Protein AF-A0A919BFV9-F1 (afdb_monomer)

Solvent-accessible surface area (backbone atoms only — not comparable to full-atom values): 9708 Å² total; per-residue (Å²): 141,79,86,74,83,80,74,79,78,72,78,72,77,80,71,75,92,62,80,80,37,72,52,73,45,80,39,49,84,44,54,64,47,67,25,48,36,30,35,40,35,30,40,63,66,14,27,32,27,46,36,37,22,47,35,27,38,40,37,36,27,43,53,10,37,39,32,42,37,42,24,42,36,26,36,40,38,38,28,44,52,12,37,34,36,29,41,38,27,38,43,19,37,39,42,36,31,37,46,19,40,31,66,28,40,39,36,22,42,52,22,35,39,40,36,33,38,45,19,37,33,50,24,37,41,37,28,39,55,29,36,39,40,40,32,44,55,17,36,34,50,25,38,40,36,38,42,54,70,52,85,88,65,66,82,55,96,69,78,69,26,38,41,38,35,34,65,61,35,47,68,71,39,41,37,41,29,42,49,79,62,49,75,48,62,62,44,91,67,58,70,86,40,58,44,72,75,52,86,131

Secondary structure (DSSP, 8-state):
---------------------BS-EEEEES--EEEEES-EEEEEEEE-S-EEEEES-EEE-TT-B-SEEEEEES-EEE-TT-EESEEEEEES-EEE-TT-EESS-EEESSS-EEE-TT-EE-S-EEESSS-EEE-TT-EE-S-EEEPPPPTTTTTS-PPPPEEEE-TT-EE-S-EEESS--EEEESS---GGGEEE-S--

Nearest PDB structures (foldseek):
  5zl4-assembly1_A  TM=2.957E-01  e=1.287E+00  Pseudarthrobacter chlorophenolicus A6
  3ak5-assembly4_D  TM=3.283E-01  e=7.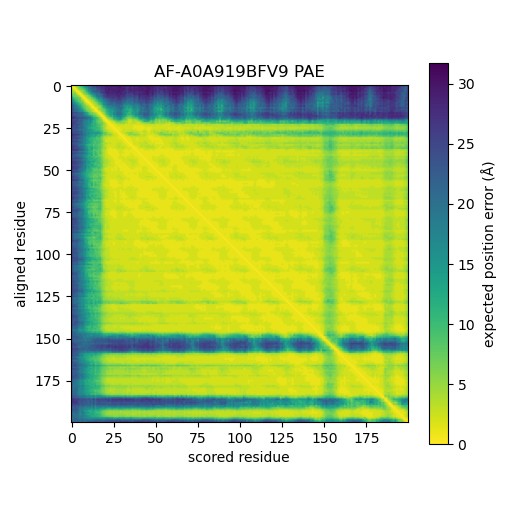164E+00  Escherichia coli
  7vul-assembly1_B  TM=2.468E-01  e=9.789E+00  Klebsiella phage P560

pLDDT: mean 87.77, std 17.76, range [35.28, 98.94]

Organism: NCBI:txid1673741

Foldseek 3Di:
DDPDDPDDPPVPPPPPPDPADAEEEEAAAAEEDEHAYYEYEDDACGHYEAYEYAHYEYEDEHNYEYEEYEYEAEEYEYYACYEYQEYEYEHYEYHAEEQYEHNEEYEYEHEEYHHYELYEYQYEYEYAAEEYAHYANYEYNYEYEHAHDDPVPPPDPGDAYEYAHDQHYHYNAAYEYADGYHYHHNHPPPCVRYHYPDDD

Radius of gyration: 17.27 Å; Cα contacts (8 Å, |Δi|>4): 610; chains: 1; bounding box: 46×27×56 Å

Mean predicted aligned error: 7.16 Å

Sequence (200 aa):
MKTLNNLLLITLISIPLAACTVGNQVISKGADASAFAGNINVSANGRAGNLSTTNGNIVIEQLAQAKSVDVTNGNITVKEMAKASSLQTINGNIHIENKVTVAGDVSTTNGNIEIAEHAIIHGVLKTTTGDISIASGTIIKGDIIFEAPGFLTSQLERETPKLIVDNTSVLEGKIHLFQSVDLQLAQPLSAEKIIRHYQK

Structure (mmCIF, N/CA/C/O backbone):
data_AF-A0A919BFV9-F1
#
_entry.id   AF-A0A919BFV9-F1
#
loop_
_atom_site.group_PDB
_atom_site.id
_atom_site.type_symbol
_atom_site.label_atom_id
_atom_site.label_alt_id
_atom_site.label_comp_id
_atom_site.label_asym_id
_atom_site.label_entity_id
_atom_site.label_seq_id
_atom_site.pdbx_PDB_ins_code
_atom_site.Cartn_x
_atom_site.Cartn_y
_atom_site.Cartn_z
_atom_site.occupancy
_atom_site.B_iso_or_equiv
_atom_site.auth_seq_id
_atom_site.auth_comp_id
_atom_site.auth_asym_id
_atom_site.auth_atom_id
_atom_site.pdbx_PDB_model_num
ATOM 1 N N . MET A 1 1 ? -3.276 -15.976 37.044 1.00 40.56 1 MET A N 1
ATOM 2 C CA . MET A 1 1 ? -2.013 -16.333 36.363 1.00 40.56 1 MET A CA 1
ATOM 3 C C . MET A 1 1 ? -2.316 -17.120 35.096 1.00 40.56 1 MET A C 1
ATOM 5 O O . MET A 1 1 ? -2.586 -18.310 35.177 1.00 40.56 1 MET A O 1
ATOM 9 N N . LYS A 1 2 ? -2.316 -16.448 33.943 1.00 36.28 2 LYS A N 1
ATOM 10 C CA . LYS A 1 2 ? -2.158 -17.054 32.614 1.00 36.28 2 LYS A CA 1
ATOM 11 C C . LYS A 1 2 ? -1.369 -16.043 31.787 1.00 36.28 2 LYS A C 1
ATOM 13 O O . LYS A 1 2 ? -1.936 -15.095 31.263 1.00 36.28 2 LYS A O 1
ATOM 18 N N . THR A 1 3 ? -0.051 -16.190 31.778 1.00 35.28 3 THR A N 1
ATOM 19 C CA . THR A 1 3 ? 0.827 -15.512 30.826 1.00 35.28 3 THR A CA 1
ATOM 20 C C . THR A 1 3 ? 0.588 -16.176 29.475 1.00 35.28 3 THR A C 1
ATOM 22 O O . THR A 1 3 ? 1.072 -17.283 29.244 1.00 35.28 3 THR A O 1
ATOM 25 N N . LEU A 1 4 ? -0.237 -15.568 28.618 1.00 39.09 4 LEU A N 1
ATOM 26 C CA . LEU A 1 4 ? -0.258 -15.967 27.216 1.00 39.09 4 LEU A CA 1
ATOM 27 C C . LEU A 1 4 ? 1.032 -15.454 26.579 1.00 39.09 4 LEU A C 1
ATOM 29 O O . LEU A 1 4 ? 1.351 -14.270 26.651 1.00 39.09 4 LEU A O 1
ATOM 33 N N . ASN A 1 5 ? 1.770 -16.394 26.003 1.00 38.03 5 ASN A N 1
ATOM 34 C CA . ASN A 1 5 ? 2.939 -16.163 25.178 1.00 38.03 5 ASN A CA 1
ATOM 35 C C . ASN A 1 5 ? 2.586 -15.189 24.045 1.00 38.03 5 ASN A C 1
ATOM 37 O O . ASN A 1 5 ? 1.970 -15.590 23.059 1.00 38.03 5 ASN A O 1
ATOM 41 N N . ASN A 1 6 ? 3.004 -13.929 24.169 1.00 37.03 6 ASN A N 1
ATOM 42 C CA . ASN A 1 6 ? 3.059 -13.003 23.043 1.00 37.03 6 ASN A CA 1
ATOM 43 C C . ASN A 1 6 ? 4.244 -13.414 22.169 1.00 37.03 6 ASN A C 1
ATOM 45 O O . ASN A 1 6 ? 5.370 -12.945 22.340 1.00 37.03 6 ASN A O 1
ATOM 49 N N . LEU A 1 7 ? 3.983 -14.367 21.276 1.00 35.53 7 LEU A N 1
ATOM 50 C CA . LEU A 1 7 ? 4.908 -14.769 20.234 1.00 35.53 7 LEU A CA 1
ATOM 51 C C . LEU A 1 7 ? 5.114 -13.557 19.318 1.00 35.53 7 LEU A C 1
ATOM 53 O O . LEU A 1 7 ? 4.189 -13.128 18.630 1.00 35.53 7 LEU A O 1
ATOM 57 N N . LEU A 1 8 ? 6.313 -12.977 19.370 1.00 44.50 8 LEU A N 1
ATOM 58 C CA . LEU A 1 8 ? 6.752 -11.932 18.458 1.00 44.50 8 LEU A CA 1
ATOM 59 C C . LEU A 1 8 ? 6.593 -12.430 17.016 1.00 44.50 8 LEU A C 1
ATOM 61 O O . LEU A 1 8 ? 7.415 -13.212 16.542 1.00 44.50 8 LEU A O 1
ATOM 65 N N . LEU A 1 9 ? 5.592 -11.937 16.292 1.00 37.56 9 LEU A N 1
ATOM 66 C CA . LEU A 1 9 ? 5.652 -11.921 14.836 1.00 37.56 9 LEU A CA 1
ATOM 67 C C . LEU A 1 9 ? 6.485 -10.698 14.437 1.00 37.56 9 LEU A C 1
ATOM 69 O O . LEU A 1 9 ? 5.979 -9.702 13.937 1.00 37.56 9 LEU A O 1
ATOM 73 N N . ILE A 1 10 ? 7.798 -10.763 14.683 1.00 42.69 10 ILE A N 1
ATOM 74 C CA . ILE A 1 10 ? 8.713 -10.022 13.817 1.00 42.69 10 ILE A CA 1
ATOM 75 C C . ILE A 1 10 ? 8.541 -10.730 12.481 1.00 42.69 10 ILE A C 1
ATOM 77 O O . ILE A 1 10 ? 9.042 -11.842 12.307 1.00 42.69 10 ILE A O 1
ATOM 81 N N . THR A 1 11 ? 7.777 -10.149 11.560 1.00 45.75 11 THR A N 1
ATOM 82 C CA . THR A 1 11 ? 7.870 -10.537 10.157 1.00 45.75 11 THR A CA 1
ATOM 83 C C . THR A 1 11 ? 9.279 -10.169 9.722 1.00 45.75 11 THR A C 1
ATOM 85 O O . THR A 1 11 ? 9.531 -9.065 9.243 1.00 45.75 11 THR A O 1
ATOM 88 N N . LEU A 1 12 ? 10.228 -11.076 9.984 1.00 41.97 12 LEU A N 1
ATOM 89 C CA . LEU A 1 12 ? 11.520 -11.074 9.334 1.00 41.97 12 LEU A CA 1
ATOM 90 C C . LEU A 1 12 ? 11.188 -11.148 7.854 1.00 41.97 12 LEU A C 1
ATOM 92 O O . LEU A 1 12 ? 10.822 -12.209 7.349 1.00 41.97 12 LEU A O 1
ATOM 96 N N . ILE A 1 13 ? 11.279 -10.012 7.170 1.00 53.22 13 ILE A N 1
ATOM 97 C CA . ILE A 1 13 ? 11.364 -10.029 5.723 1.00 53.22 13 ILE A CA 1
ATOM 98 C C . ILE A 1 13 ? 12.680 -10.748 5.450 1.00 53.22 13 ILE A C 1
ATOM 100 O O . ILE A 1 13 ? 13.764 -10.192 5.626 1.00 53.22 13 ILE A O 1
ATOM 104 N N . SER A 1 14 ? 12.591 -12.033 5.117 1.00 48.84 14 SER A N 1
ATOM 105 C CA . SER A 1 14 ? 13.718 -12.799 4.616 1.00 48.84 14 SER A CA 1
ATOM 106 C C . SER A 1 14 ? 14.011 -12.268 3.221 1.00 48.84 14 SER A C 1
ATOM 108 O O . SER A 1 14 ? 13.539 -12.823 2.231 1.00 48.84 14 SER A O 1
ATOM 110 N N . ILE A 1 15 ? 14.716 -11.141 3.138 1.00 56.31 15 ILE A N 1
ATOM 111 C CA . ILE A 1 15 ? 15.161 -10.610 1.856 1.00 56.31 15 ILE A CA 1
ATOM 112 C C . ILE A 1 15 ? 16.242 -11.581 1.373 1.00 56.31 15 ILE A C 1
ATOM 114 O O . ILE A 1 15 ? 17.277 -11.704 2.040 1.00 56.31 15 ILE A O 1
ATOM 118 N N . PRO A 1 16 ? 16.019 -12.322 0.274 1.00 53.06 16 PRO A N 1
ATOM 119 C CA . PRO A 1 16 ? 17.069 -13.149 -0.286 1.00 53.06 16 PRO A CA 1
ATOM 120 C C . PRO A 1 16 ? 18.248 -12.237 -0.628 1.00 53.06 16 PRO A C 1
ATOM 122 O O . PRO A 1 16 ? 18.066 -11.174 -1.221 1.00 53.06 16 PRO A O 1
ATOM 125 N N . LEU A 1 17 ? 19.453 -12.647 -0.231 1.00 51.09 17 LEU A N 1
ATOM 126 C CA . LEU A 1 17 ? 20.715 -11.993 -0.576 1.00 51.09 17 LEU A CA 1
ATOM 127 C C . LEU A 1 17 ? 20.957 -12.138 -2.096 1.00 51.09 17 LEU A C 1
ATOM 129 O O . LEU A 1 17 ? 21.788 -12.921 -2.548 1.00 51.09 17 LEU A O 1
ATOM 133 N N . ALA A 1 18 ? 20.164 -11.444 -2.910 1.00 54.97 18 ALA A N 1
ATOM 134 C CA . ALA A 1 18 ? 20.418 -11.276 -4.330 1.00 54.97 18 ALA A CA 1
ATOM 135 C C . ALA A 1 18 ? 21.572 -10.280 -4.502 1.00 54.97 18 ALA A C 1
ATOM 137 O O . ALA A 1 18 ? 21.796 -9.425 -3.644 1.00 54.97 18 ALA A O 1
ATOM 138 N N . ALA A 1 19 ? 22.326 -10.420 -5.595 1.00 55.38 19 ALA A N 1
ATOM 139 C CA . ALA A 1 19 ? 23.459 -9.563 -5.927 1.00 55.38 19 ALA A CA 1
ATOM 140 C C . ALA A 1 19 ? 23.144 -8.086 -5.626 1.00 55.38 19 ALA A C 1
ATOM 142 O O . ALA A 1 19 ? 22.145 -7.559 -6.115 1.00 55.38 19 ALA A O 1
ATOM 143 N N . CYS A 1 20 ? 23.978 -7.439 -4.803 1.00 62.94 20 CYS A N 1
ATOM 144 C CA . CYS A 1 20 ? 23.810 -6.040 -4.415 1.00 62.94 20 CYS A CA 1
ATOM 145 C C . CYS A 1 20 ? 23.952 -5.137 -5.644 1.00 62.94 20 CYS A C 1
ATOM 147 O O . CYS A 1 20 ? 25.038 -4.657 -5.961 1.00 62.94 20 CYS A O 1
ATOM 149 N N . THR A 1 21 ? 22.855 -4.908 -6.350 1.00 77.00 21 THR A N 1
ATOM 150 C CA . THR A 1 21 ? 22.774 -3.881 -7.380 1.00 77.00 21 THR A CA 1
ATOM 151 C C . THR A 1 21 ? 22.607 -2.533 -6.683 1.00 77.00 21 THR A C 1
ATOM 153 O O . THR A 1 21 ? 21.792 -2.357 -5.769 1.00 77.00 21 THR A O 1
ATOM 156 N N . VAL A 1 22 ? 23.435 -1.578 -7.095 1.00 83.00 22 VAL A N 1
ATOM 157 C CA . VAL A 1 22 ? 23.336 -0.176 -6.694 1.00 83.00 22 VAL A CA 1
ATOM 158 C C . VAL A 1 22 ? 23.057 0.631 -7.950 1.00 83.00 22 VAL A C 1
ATOM 160 O O . VAL A 1 22 ? 23.760 0.479 -8.948 1.00 83.00 22 VAL A O 1
ATOM 163 N N . GLY A 1 23 ? 22.033 1.477 -7.904 1.00 87.00 23 GLY A N 1
ATOM 164 C CA . GLY A 1 23 ? 21.639 2.328 -9.022 1.00 87.00 23 GLY A CA 1
ATOM 165 C C . GLY A 1 23 ? 20.153 2.248 -9.350 1.00 87.00 23 GLY A C 1
ATOM 166 O O . GLY A 1 23 ? 19.438 1.339 -8.928 1.00 87.00 23 GLY A O 1
ATOM 167 N N . ASN A 1 24 ? 19.692 3.242 -10.108 1.00 92.81 24 ASN A N 1
ATOM 168 C CA . ASN A 1 24 ? 18.298 3.329 -10.518 1.00 92.81 24 ASN A CA 1
ATOM 169 C C . ASN A 1 24 ? 18.007 2.346 -11.654 1.00 92.81 24 ASN A C 1
ATOM 171 O O . ASN A 1 24 ? 18.804 2.205 -12.581 1.00 92.81 24 ASN A O 1
ATOM 175 N N . GLN A 1 25 ? 16.843 1.708 -11.602 1.00 94.62 25 GLN A N 1
ATOM 176 C CA . GLN A 1 25 ? 16.397 0.739 -12.597 1.00 94.62 25 GLN A CA 1
ATOM 177 C C . GLN A 1 25 ? 15.065 1.179 -13.198 1.00 94.62 25 GLN A C 1
ATOM 179 O O . GLN A 1 25 ? 14.198 1.700 -12.497 1.00 94.62 25 GLN A O 1
ATOM 184 N N . VAL A 1 26 ? 14.900 0.943 -14.501 1.00 96.75 26 VAL A N 1
ATOM 185 C CA . VAL A 1 26 ? 13.643 1.174 -15.219 1.00 96.75 26 VAL A CA 1
ATOM 186 C C . VAL A 1 26 ? 13.199 -0.137 -15.855 1.00 96.75 26 VAL A C 1
ATOM 188 O O . VAL A 1 26 ? 13.925 -0.716 -16.664 1.00 96.75 26 VAL A O 1
ATOM 191 N N . ILE A 1 27 ? 12.013 -0.613 -15.482 1.00 95.38 27 ILE A N 1
ATOM 192 C CA . ILE A 1 27 ? 11.468 -1.914 -15.873 1.00 95.38 27 ILE A CA 1
ATOM 193 C C . ILE A 1 27 ? 10.222 -1.712 -16.732 1.00 95.38 27 ILE A C 1
ATOM 195 O O . ILE A 1 27 ? 9.363 -0.893 -16.426 1.00 95.38 27 ILE A O 1
ATOM 199 N N . SER A 1 28 ? 10.097 -2.479 -17.812 1.00 94.50 28 SER A N 1
ATOM 200 C CA . SER A 1 28 ? 8.907 -2.426 -18.676 1.00 94.50 28 SER A CA 1
ATOM 201 C C . SER A 1 28 ? 8.444 -3.781 -19.217 1.00 94.50 28 SER A C 1
ATOM 203 O O . SER A 1 28 ? 7.312 -3.890 -19.685 1.00 94.50 28 SER A O 1
ATOM 205 N N . LYS A 1 29 ? 9.276 -4.832 -19.141 1.00 94.69 29 LYS A N 1
ATOM 206 C CA . LYS A 1 29 ? 9.062 -6.122 -19.832 1.00 94.69 29 LYS A CA 1
ATOM 207 C C . LYS A 1 29 ? 8.788 -7.320 -18.912 1.00 94.69 29 LYS A C 1
ATOM 209 O O . LYS A 1 29 ? 9.021 -8.459 -19.296 1.00 94.69 29 LYS A O 1
ATOM 214 N N . GLY A 1 30 ? 8.286 -7.081 -17.707 1.00 90.94 30 GLY A N 1
ATOM 215 C CA . GLY A 1 30 ? 7.846 -8.128 -16.779 1.00 90.94 30 GLY A CA 1
ATOM 216 C C . GLY A 1 30 ? 8.965 -8.797 -15.983 1.00 90.94 30 GLY A C 1
ATOM 217 O O . GLY A 1 30 ? 8.709 -9.824 -15.365 1.00 90.94 30 GLY A O 1
ATOM 218 N N . ALA A 1 31 ? 10.180 -8.244 -16.010 1.00 93.50 31 ALA A N 1
ATOM 219 C CA . ALA A 1 31 ? 11.310 -8.756 -15.241 1.00 93.50 31 ALA A CA 1
ATOM 220 C C . ALA A 1 31 ? 11.153 -8.461 -13.741 1.00 93.50 31 ALA A C 1
ATOM 222 O O . ALA A 1 31 ? 10.510 -7.476 -13.364 1.00 93.50 31 ALA A O 1
ATOM 223 N N . ASP A 1 32 ? 11.765 -9.303 -12.913 1.00 95.88 32 ASP A N 1
ATOM 224 C CA . ASP A 1 32 ? 12.002 -9.009 -11.501 1.00 95.88 32 ASP A CA 1
ATOM 225 C C . ASP A 1 32 ? 13.140 -7.984 -11.377 1.00 95.88 32 ASP A C 1
ATOM 227 O O . ASP A 1 32 ? 14.033 -7.934 -12.230 1.00 95.88 32 ASP A O 1
ATOM 231 N N . ALA A 1 33 ? 13.129 -7.180 -10.316 1.00 93.88 33 ALA A N 1
ATOM 232 C CA . ALA A 1 33 ? 14.228 -6.268 -10.018 1.00 93.88 33 ALA A CA 1
ATOM 233 C C . ALA A 1 33 ? 14.427 -6.122 -8.512 1.00 93.88 33 ALA A C 1
ATOM 235 O O . ALA A 1 33 ? 13.491 -5.851 -7.767 1.00 93.88 33 ALA A O 1
ATOM 236 N N . SER A 1 34 ? 15.673 -6.249 -8.073 1.00 93.44 34 SER A N 1
ATOM 237 C CA . SER A 1 34 ? 16.081 -5.981 -6.698 1.00 93.44 34 SER A CA 1
ATOM 238 C C . SER A 1 34 ? 17.158 -4.902 -6.680 1.00 93.44 34 SER A C 1
ATOM 240 O O . SER A 1 34 ? 17.904 -4.793 -7.655 1.00 93.44 34 SER A O 1
ATOM 242 N N . ALA A 1 35 ? 17.260 -4.129 -5.598 1.00 90.31 35 ALA A N 1
ATOM 243 C CA . ALA A 1 35 ? 18.359 -3.198 -5.338 1.00 90.31 35 ALA A CA 1
ATOM 244 C C . ALA A 1 35 ? 18.731 -3.152 -3.852 1.00 90.31 35 ALA A C 1
ATOM 246 O O . ALA A 1 35 ? 17.878 -3.251 -2.975 1.00 90.31 35 ALA A O 1
ATOM 247 N N . PHE A 1 36 ? 20.014 -2.957 -3.549 1.00 90.94 36 PHE A N 1
ATOM 248 C CA . PHE A 1 36 ? 20.417 -2.596 -2.188 1.00 90.94 36 PHE A CA 1
ATOM 249 C C . PHE A 1 36 ? 20.211 -1.098 -1.938 1.00 90.94 36 PHE A C 1
ATOM 251 O O . PHE A 1 36 ? 19.716 -0.693 -0.885 1.00 90.94 36 PHE A O 1
ATOM 258 N N . ALA A 1 37 ? 20.596 -0.279 -2.918 1.00 91.56 37 ALA A N 1
ATOM 259 C CA . ALA A 1 37 ? 20.408 1.162 -2.898 1.00 91.56 37 ALA A CA 1
ATOM 260 C C . ALA A 1 37 ? 20.080 1.672 -4.306 1.00 91.56 37 ALA A C 1
ATOM 262 O O . ALA A 1 37 ? 20.836 1.432 -5.247 1.00 91.56 37 ALA A O 1
ATOM 263 N N . GLY A 1 38 ? 18.965 2.381 -4.452 1.00 94.00 38 GLY A N 1
ATOM 264 C CA . GLY A 1 38 ? 18.502 2.906 -5.735 1.00 94.00 38 GLY A CA 1
ATOM 265 C C . GLY A 1 38 ? 16.998 2.765 -5.925 1.00 94.00 38 GLY A C 1
ATOM 266 O O . GLY A 1 38 ? 16.345 1.934 -5.288 1.00 94.00 38 GLY A O 1
ATOM 267 N N . ASN A 1 39 ? 16.456 3.602 -6.808 1.00 97.50 39 ASN A N 1
ATOM 268 C CA . ASN A 1 39 ? 15.034 3.608 -7.125 1.00 97.50 39 ASN A CA 1
ATOM 269 C C . ASN A 1 39 ? 14.714 2.598 -8.231 1.00 97.50 39 ASN A C 1
ATOM 271 O O . ASN A 1 39 ? 15.489 2.439 -9.176 1.00 97.50 39 ASN A O 1
ATOM 275 N N . ILE A 1 40 ? 13.540 1.979 -8.163 1.00 97.75 40 ILE A N 1
ATOM 276 C CA . ILE A 1 40 ? 13.017 1.123 -9.232 1.00 97.75 40 ILE A CA 1
ATOM 277 C C . ILE A 1 40 ? 11.752 1.780 -9.783 1.00 97.75 40 ILE A C 1
ATOM 279 O O . ILE A 1 40 ? 10.816 2.051 -9.038 1.00 97.75 40 ILE A O 1
ATOM 283 N N . ASN A 1 41 ? 11.714 2.047 -11.085 1.00 98.50 41 ASN A N 1
ATOM 284 C CA . ASN A 1 41 ? 10.538 2.589 -11.763 1.00 98.50 41 ASN A CA 1
ATOM 285 C C . ASN A 1 41 ? 10.008 1.563 -12.777 1.00 98.50 41 ASN A C 1
ATOM 287 O O . ASN A 1 41 ? 10.749 1.120 -13.656 1.00 98.50 41 ASN A O 1
ATOM 291 N N . VAL A 1 42 ? 8.736 1.182 -12.673 1.00 98.56 42 VAL A N 1
ATOM 292 C CA . VAL A 1 42 ? 8.036 0.444 -13.729 1.00 98.56 42 VAL A CA 1
ATOM 293 C C . VAL A 1 42 ? 7.416 1.454 -14.678 1.00 98.56 42 VAL A C 1
ATOM 295 O O . VAL A 1 42 ? 6.491 2.157 -14.289 1.00 98.56 42 VAL A O 1
ATOM 298 N N . SER A 1 43 ? 7.897 1.503 -15.921 1.00 98.38 43 SER A N 1
ATOM 299 C CA . SER A 1 43 ? 7.425 2.457 -16.928 1.00 98.38 43 SER A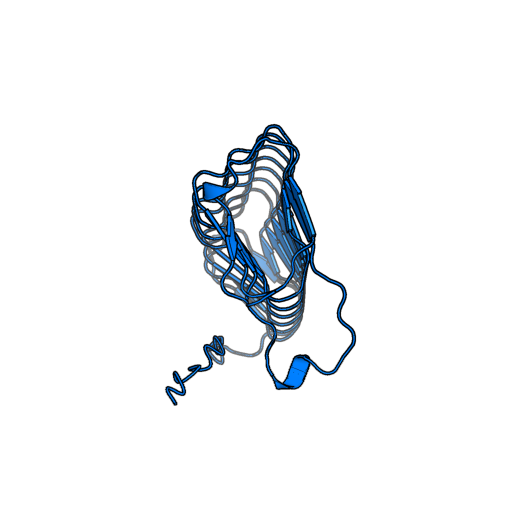 CA 1
ATOM 300 C C . SER A 1 43 ? 5.917 2.363 -17.150 1.00 98.38 43 SER A C 1
ATOM 302 O O . SER A 1 43 ? 5.338 1.284 -17.024 1.00 98.38 43 SER A O 1
ATOM 304 N N . ALA A 1 44 ? 5.294 3.468 -17.571 1.00 98.38 44 ALA A N 1
ATOM 305 C CA . ALA A 1 44 ? 3.865 3.503 -17.872 1.00 98.38 44 ALA A CA 1
ATOM 306 C C . ALA A 1 44 ? 3.488 2.417 -18.892 1.00 98.38 44 ALA A C 1
ATOM 308 O O . ALA A 1 44 ? 4.215 2.193 -19.863 1.00 98.38 44 ALA A O 1
ATOM 309 N N . ASN A 1 45 ? 2.356 1.743 -18.676 1.00 98.12 45 ASN A N 1
ATOM 310 C CA . ASN A 1 45 ? 1.919 0.555 -19.435 1.00 98.12 45 ASN A CA 1
ATOM 311 C C . ASN A 1 45 ? 2.878 -0.652 -19.370 1.00 98.12 45 ASN A C 1
ATOM 313 O O . ASN A 1 45 ? 2.662 -1.669 -20.035 1.00 98.12 45 ASN A O 1
ATOM 317 N N . GLY A 1 46 ? 3.952 -0.551 -18.593 1.00 98.00 46 GLY A N 1
ATOM 318 C CA . GLY A 1 46 ? 4.948 -1.587 -18.424 1.00 98.00 46 GLY A CA 1
ATOM 319 C C . GLY A 1 46 ? 4.450 -2.718 -17.539 1.00 98.00 46 GLY A C 1
ATOM 320 O O . GLY A 1 46 ? 3.433 -2.636 -16.846 1.00 98.00 46 GLY A O 1
ATOM 321 N N . ARG A 1 47 ? 5.206 -3.809 -17.557 1.00 98.19 47 ARG A N 1
ATOM 322 C CA . ARG A 1 47 ? 5.026 -4.921 -16.629 1.00 98.19 47 ARG A CA 1
ATOM 323 C C . ARG A 1 47 ? 6.305 -5.098 -15.824 1.00 98.19 47 ARG A C 1
ATOM 325 O O . ARG A 1 47 ? 7.397 -4.904 -16.357 1.00 98.19 47 ARG A O 1
ATOM 332 N N . ALA A 1 48 ? 6.168 -5.530 -14.586 1.00 98.12 48 ALA A N 1
ATOM 333 C CA . ALA A 1 48 ? 7.242 -5.986 -13.724 1.00 98.12 48 ALA A CA 1
ATOM 334 C C . ALA A 1 48 ? 6.809 -7.263 -13.001 1.00 98.12 48 ALA A C 1
ATOM 336 O O . ALA A 1 48 ? 5.616 -7.523 -12.818 1.00 98.12 48 ALA A O 1
ATOM 337 N N . GLY A 1 49 ? 7.787 -8.081 -12.636 1.00 98.06 49 GLY A N 1
ATOM 338 C CA . GLY A 1 49 ? 7.585 -9.196 -11.731 1.00 98.06 49 GLY A CA 1
ATOM 339 C C . GLY A 1 49 ? 7.619 -8.714 -10.283 1.00 98.06 49 GLY A C 1
ATOM 340 O O . GLY A 1 49 ? 6.909 -7.771 -9.930 1.00 98.06 49 GLY A O 1
ATOM 341 N N . ASN A 1 50 ? 8.417 -9.375 -9.454 1.00 97.75 50 ASN A N 1
ATOM 342 C CA . ASN A 1 50 ? 8.641 -8.999 -8.062 1.00 97.75 50 ASN A CA 1
ATOM 343 C C . ASN A 1 50 ? 9.710 -7.903 -7.984 1.00 97.75 50 ASN A C 1
ATOM 345 O O . ASN A 1 50 ? 10.754 -7.992 -8.638 1.00 97.75 50 ASN A O 1
ATOM 349 N N . LEU A 1 51 ? 9.444 -6.875 -7.186 1.00 97.56 51 LEU A N 1
ATOM 350 C CA . LEU A 1 51 ? 10.309 -5.715 -7.026 1.00 97.56 51 LEU A CA 1
ATOM 351 C C . LEU A 1 51 ? 10.729 -5.574 -5.571 1.00 97.56 51 LEU A C 1
ATOM 353 O O . LEU A 1 51 ? 9.874 -5.607 -4.689 1.00 97.56 51 LEU A O 1
ATOM 357 N N . SER A 1 52 ? 12.016 -5.355 -5.313 1.00 96.75 52 SER A N 1
ATOM 358 C CA . SER A 1 52 ? 12.478 -5.108 -3.949 1.00 96.75 52 SER A CA 1
ATOM 359 C C . SER A 1 52 ? 13.606 -4.086 -3.849 1.00 96.75 52 SER A C 1
ATOM 361 O O . SER A 1 52 ? 14.531 -4.087 -4.658 1.00 96.75 52 SER A O 1
ATOM 363 N N . THR A 1 53 ? 13.601 -3.237 -2.821 1.00 94.81 53 THR A N 1
ATOM 364 C CA . THR A 1 53 ? 14.774 -2.404 -2.502 1.00 94.81 53 THR A CA 1
ATOM 365 C C . THR A 1 53 ? 14.974 -2.220 -1.006 1.00 94.81 53 THR A C 1
ATOM 367 O O . THR A 1 53 ? 14.023 -2.015 -0.254 1.00 94.81 53 THR A O 1
ATOM 370 N N . THR A 1 54 ? 16.225 -2.279 -0.549 1.00 95.50 54 THR A N 1
ATOM 371 C CA . THR A 1 54 ? 16.529 -1.992 0.860 1.00 95.50 54 THR A CA 1
ATOM 372 C C . THR A 1 54 ? 16.521 -0.491 1.126 1.00 95.50 54 THR A C 1
ATOM 374 O O . THR A 1 54 ? 16.019 -0.064 2.160 1.00 95.50 54 THR A O 1
ATOM 377 N N . ASN A 1 55 ? 17.069 0.313 0.213 1.00 95.12 55 ASN A N 1
ATOM 378 C CA . ASN A 1 55 ? 17.167 1.764 0.360 1.00 95.12 55 ASN A CA 1
ATOM 379 C C . ASN A 1 55 ? 16.817 2.451 -0.962 1.00 95.12 55 ASN A C 1
ATOM 381 O O . ASN A 1 55 ? 17.656 2.598 -1.853 1.00 95.12 55 ASN A O 1
ATOM 385 N N . GLY A 1 56 ? 15.574 2.886 -1.099 1.00 97.00 56 GLY A N 1
ATOM 386 C CA . GLY A 1 56 ? 15.107 3.536 -2.313 1.00 97.00 56 GLY A CA 1
ATOM 387 C C . GLY A 1 56 ? 13.601 3.477 -2.448 1.00 97.00 56 GLY A C 1
ATOM 388 O O . GLY A 1 56 ? 12.915 2.802 -1.687 1.00 97.00 56 GLY A O 1
ATOM 389 N N . ASN A 1 57 ? 13.093 4.197 -3.438 1.00 98.50 57 ASN A N 1
ATOM 390 C CA . ASN A 1 57 ? 11.668 4.231 -3.724 1.00 98.50 57 ASN A CA 1
ATOM 391 C C . ASN A 1 57 ? 11.333 3.296 -4.883 1.00 98.50 57 ASN A C 1
ATOM 393 O O . ASN A 1 57 ? 12.133 3.129 -5.811 1.00 98.50 57 ASN A O 1
ATOM 397 N N . ILE A 1 58 ? 10.126 2.738 -4.860 1.00 98.62 58 ILE A N 1
ATOM 398 C CA . ILE A 1 58 ? 9.577 1.993 -5.992 1.00 98.62 58 ILE A CA 1
ATOM 399 C C . ILE A 1 58 ? 8.349 2.728 -6.519 1.00 98.62 58 ILE A C 1
ATOM 401 O O . ILE A 1 58 ? 7.412 2.999 -5.771 1.00 98.62 58 ILE A O 1
ATOM 405 N N . VAL A 1 59 ? 8.360 3.050 -7.813 1.00 98.81 59 VAL A N 1
ATOM 406 C CA . VAL A 1 59 ? 7.242 3.704 -8.502 1.00 98.81 59 VAL A CA 1
ATOM 407 C C . VAL A 1 59 ? 6.697 2.765 -9.568 1.00 98.81 59 VAL A C 1
ATOM 409 O O . VAL A 1 59 ? 7.436 2.311 -10.438 1.00 98.81 59 VAL A O 1
ATOM 412 N N . ILE A 1 60 ? 5.400 2.481 -9.508 1.00 98.81 60 ILE A N 1
ATOM 413 C CA . ILE A 1 60 ? 4.658 1.819 -10.579 1.00 98.81 60 ILE A CA 1
ATOM 414 C C . ILE A 1 60 ? 3.897 2.910 -11.323 1.00 98.81 60 ILE A C 1
ATOM 416 O O . ILE A 1 60 ? 2.952 3.472 -10.774 1.00 98.81 60 ILE A O 1
ATOM 420 N N . GLU A 1 61 ? 4.321 3.231 -12.543 1.00 98.81 61 GLU A N 1
ATOM 421 C CA . GLU A 1 61 ? 3.718 4.304 -13.335 1.00 98.81 61 GLU A CA 1
ATOM 422 C C . GLU A 1 61 ? 2.317 3.950 -13.849 1.00 98.81 61 GLU A C 1
ATOM 424 O O . GLU A 1 61 ? 1.841 2.817 -13.749 1.00 98.81 61 GLU A O 1
ATOM 429 N N . GLN A 1 62 ? 1.648 4.952 -14.419 1.00 98.69 62 GLN A N 1
ATOM 430 C C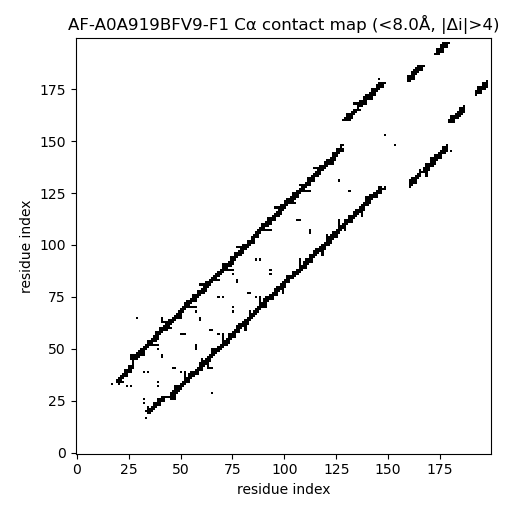A . GLN A 1 62 ? 0.266 4.858 -14.875 1.00 98.69 62 GLN A CA 1
ATOM 431 C C . GLN A 1 62 ? 0.041 3.630 -15.774 1.00 98.69 62 GLN A C 1
ATOM 433 O O . GLN A 1 62 ? 0.844 3.342 -16.669 1.00 98.69 62 GLN A O 1
ATOM 438 N N . LEU A 1 63 ? -1.066 2.912 -15.550 1.00 98.44 63 LEU A N 1
ATOM 439 C CA . LEU A 1 63 ? -1.451 1.697 -16.294 1.00 98.44 63 LEU A CA 1
ATOM 440 C C . LEU A 1 63 ? -0.443 0.529 -16.217 1.00 98.44 63 LEU A C 1
ATOM 442 O O . LEU A 1 63 ? -0.645 -0.498 -16.875 1.00 98.44 63 LEU A O 1
ATOM 446 N N . ALA A 1 64 ? 0.638 0.649 -15.444 1.00 98.69 64 ALA A N 1
ATOM 447 C CA . ALA A 1 64 ? 1.621 -0.413 -15.305 1.00 98.69 64 ALA A CA 1
ATOM 448 C C . ALA A 1 64 ? 1.134 -1.524 -14.362 1.00 98.69 64 ALA A C 1
ATOM 450 O O . ALA A 1 64 ? 0.149 -1.388 -13.632 1.00 98.69 64 ALA A O 1
ATOM 451 N N . GLN A 1 65 ? 1.811 -2.669 -14.415 1.00 98.69 65 GLN A N 1
ATOM 452 C CA . GLN A 1 65 ? 1.473 -3.848 -13.618 1.00 98.69 65 GLN A CA 1
ATOM 453 C C . GLN A 1 65 ? 2.726 -4.409 -12.952 1.00 98.69 65 GLN A C 1
ATOM 455 O O . GLN A 1 65 ? 3.697 -4.701 -13.647 1.00 98.69 65 GLN A O 1
ATOM 460 N N . ALA A 1 66 ? 2.691 -4.623 -11.641 1.00 98.50 66 ALA A N 1
ATOM 461 C CA . ALA A 1 66 ? 3.738 -5.325 -10.896 1.00 98.50 66 ALA A CA 1
ATOM 462 C C . ALA A 1 66 ? 3.149 -6.502 -10.107 1.00 98.50 66 ALA A C 1
ATOM 464 O O . ALA A 1 66 ? 1.940 -6.550 -9.868 1.00 98.50 66 ALA A O 1
ATOM 465 N N . LYS A 1 67 ? 3.990 -7.458 -9.698 1.00 98.25 67 LYS A N 1
ATOM 466 C CA . LYS A 1 67 ? 3.597 -8.488 -8.728 1.00 98.25 67 LYS A CA 1
ATOM 467 C C . LYS A 1 67 ? 3.763 -7.939 -7.307 1.00 98.25 67 LYS A C 1
ATOM 469 O O . LYS A 1 67 ? 3.002 -7.049 -6.932 1.00 98.25 67 LYS A O 1
ATOM 474 N N . SER A 1 68 ? 4.696 -8.467 -6.515 1.00 97.81 68 SER A N 1
ATOM 475 C CA . SER A 1 68 ? 4.990 -7.940 -5.180 1.00 97.81 68 SER A CA 1
ATOM 476 C C . SER A 1 68 ? 5.945 -6.752 -5.254 1.00 97.81 68 SER A C 1
ATOM 478 O O . SER A 1 68 ? 6.804 -6.689 -6.139 1.00 97.81 68 SER A O 1
ATOM 480 N N . VAL A 1 69 ? 5.783 -5.814 -4.325 1.00 98.56 69 VAL A N 1
ATOM 481 C CA . VAL A 1 69 ? 6.678 -4.672 -4.140 1.00 98.56 69 VAL A CA 1
ATOM 482 C C . VAL A 1 69 ? 7.068 -4.575 -2.676 1.00 98.56 69 VAL A C 1
ATOM 484 O O . VAL A 1 69 ? 6.215 -4.293 -1.838 1.00 98.56 69 VAL A O 1
ATOM 487 N N . ASP A 1 70 ? 8.354 -4.763 -2.396 1.00 98.12 70 ASP A N 1
ATOM 488 C CA . ASP A 1 70 ? 8.897 -4.849 -1.043 1.00 98.12 70 ASP A CA 1
ATOM 489 C C . ASP A 1 70 ? 9.990 -3.791 -0.824 1.00 98.12 70 ASP A C 1
ATOM 491 O O . ASP A 1 70 ? 11.017 -3.776 -1.506 1.00 98.12 70 ASP A O 1
ATOM 495 N N . VAL A 1 71 ? 9.802 -2.890 0.138 1.00 96.81 71 VAL A N 1
ATOM 496 C CA . VAL A 1 71 ? 10.769 -1.824 0.445 1.00 96.81 71 VAL A CA 1
ATOM 497 C C . VAL A 1 71 ? 11.167 -1.856 1.918 1.00 96.81 71 VAL A C 1
ATOM 499 O O . VAL A 1 71 ? 10.323 -1.922 2.797 1.00 96.81 71 VAL A O 1
ATOM 502 N N . THR A 1 72 ? 12.455 -1.784 2.243 1.00 96.31 72 THR A N 1
ATOM 503 C CA . THR A 1 72 ? 12.851 -1.664 3.660 1.00 96.31 72 THR A CA 1
ATOM 504 C C . THR A 1 72 ? 12.840 -0.207 4.104 1.00 96.31 72 THR A C 1
ATOM 506 O O . THR A 1 72 ? 12.130 0.143 5.041 1.00 96.31 72 THR A O 1
ATOM 509 N N . ASN A 1 73 ? 13.604 0.651 3.430 1.00 95.69 73 ASN A N 1
ATOM 510 C CA . ASN A 1 73 ? 13.693 2.079 3.713 1.00 95.69 73 ASN A CA 1
ATOM 511 C C . ASN A 1 73 ? 13.376 2.866 2.442 1.00 95.69 73 ASN A C 1
ATOM 513 O O . ASN A 1 73 ? 14.208 2.968 1.535 1.00 95.69 73 ASN A O 1
ATOM 517 N N . GLY A 1 74 ? 12.173 3.427 2.388 1.00 97.75 74 GLY A N 1
ATOM 518 C CA . GLY A 1 74 ? 11.696 4.184 1.241 1.00 97.75 74 GLY A CA 1
ATOM 519 C C . GLY A 1 74 ? 10.219 3.966 0.952 1.00 97.75 74 GLY A C 1
ATOM 520 O O . GLY A 1 74 ? 9.539 3.141 1.568 1.00 97.75 74 GLY A O 1
ATOM 521 N N . ASN A 1 75 ? 9.730 4.750 0.001 1.00 98.75 75 ASN A N 1
ATOM 522 C CA . ASN A 1 75 ? 8.317 4.841 -0.311 1.00 98.75 75 ASN A CA 1
ATOM 523 C C . ASN A 1 75 ? 7.943 3.958 -1.501 1.00 98.75 75 ASN A C 1
ATOM 525 O O . ASN A 1 75 ? 8.738 3.734 -2.419 1.00 98.75 75 ASN A O 1
ATOM 529 N N . ILE A 1 76 ? 6.686 3.533 -1.508 1.00 98.81 76 ILE A N 1
ATOM 530 C CA . ILE A 1 76 ? 6.052 2.897 -2.656 1.00 98.81 76 ILE A CA 1
ATOM 531 C C . ILE A 1 76 ? 5.004 3.858 -3.208 1.00 98.81 76 ILE A C 1
ATOM 533 O O . ILE A 1 76 ? 4.158 4.354 -2.467 1.00 98.81 76 ILE A O 1
ATOM 537 N N . THR A 1 77 ? 5.039 4.109 -4.513 1.00 98.94 77 THR A N 1
ATOM 538 C CA . THR A 1 77 ? 4.018 4.900 -5.209 1.00 98.94 77 THR A CA 1
ATOM 539 C C . THR A 1 77 ? 3.416 4.084 -6.340 1.00 98.94 77 THR A C 1
ATOM 541 O O . THR A 1 77 ? 4.135 3.615 -7.220 1.00 98.94 77 THR A O 1
ATOM 544 N N . VAL A 1 78 ? 2.094 3.933 -6.339 1.00 98.88 78 VAL A N 1
ATOM 545 C CA . VAL A 1 78 ? 1.343 3.251 -7.397 1.00 98.88 78 VAL A CA 1
ATOM 546 C C . VAL A 1 78 ? 0.450 4.276 -8.081 1.00 98.88 78 VAL A C 1
ATOM 548 O O . VAL A 1 78 ? -0.482 4.788 -7.469 1.00 98.88 78 VAL A O 1
ATOM 551 N N . LYS A 1 79 ? 0.782 4.612 -9.328 1.00 98.88 79 LYS A N 1
ATOM 552 C CA . LYS A 1 79 ? 0.133 5.669 -10.110 1.00 98.88 79 LYS A CA 1
ATOM 553 C C . LYS A 1 79 ? -1.228 5.249 -10.659 1.00 98.88 79 LYS A C 1
ATOM 555 O O . LYS A 1 79 ? -1.557 4.064 -10.695 1.00 98.88 79 LYS A O 1
ATOM 560 N N . GLU A 1 80 ? -2.004 6.231 -11.120 1.00 98.75 80 GLU A N 1
ATOM 561 C CA . GLU A 1 80 ? -3.382 6.038 -11.588 1.00 98.75 80 GLU A CA 1
ATOM 562 C C . GLU A 1 80 ? -3.566 4.804 -12.505 1.00 98.75 80 GLU A C 1
ATOM 564 O O . GLU A 1 80 ? -2.799 4.555 -13.442 1.00 98.75 80 GLU A O 1
ATOM 569 N N . MET A 1 81 ? -4.629 4.031 -12.245 1.00 98.56 81 MET A N 1
ATOM 570 C CA . MET A 1 81 ? -5.022 2.821 -12.992 1.00 98.56 81 MET A CA 1
ATOM 571 C C . MET A 1 81 ? -3.970 1.695 -13.055 1.00 98.56 81 MET A C 1
ATOM 573 O O . MET A 1 81 ? -4.167 0.711 -13.779 1.00 98.56 81 MET A O 1
ATOM 577 N N . ALA A 1 82 ? -2.859 1.801 -12.327 1.00 98.81 82 ALA A N 1
ATOM 578 C CA . ALA A 1 82 ? -1.893 0.719 -12.225 1.00 98.81 82 ALA A CA 1
ATOM 579 C C . ALA A 1 82 ? -2.435 -0.447 -11.381 1.00 98.81 82 ALA A C 1
ATOM 581 O O . ALA A 1 82 ? -3.452 -0.345 -10.683 1.00 98.81 82 ALA A O 1
ATOM 582 N N . LYS A 1 83 ? -1.753 -1.592 -11.462 1.00 98.81 83 LYS A N 1
ATOM 583 C CA . LYS A 1 83 ? -2.094 -2.791 -10.690 1.00 98.81 83 LYS A CA 1
ATOM 584 C C . LYS A 1 83 ? -0.871 -3.370 -9.997 1.00 98.81 83 LYS A C 1
ATOM 586 O O . LYS A 1 83 ? 0.204 -3.444 -10.591 1.00 98.81 83 LYS A O 1
ATOM 591 N N . ALA A 1 84 ? -1.063 -3.847 -8.776 1.00 98.69 84 ALA A N 1
ATOM 592 C CA . ALA A 1 84 ? -0.048 -4.576 -8.024 1.00 98.69 84 ALA A CA 1
ATOM 593 C C . ALA A 1 84 ? -0.655 -5.818 -7.364 1.00 98.69 84 ALA A C 1
ATOM 595 O O . ALA A 1 84 ? -1.851 -5.845 -7.062 1.00 98.69 84 ALA A O 1
ATOM 596 N N . SER A 1 85 ? 0.151 -6.849 -7.120 1.00 98.62 85 SER A N 1
ATOM 597 C CA . SER A 1 85 ? -0.304 -7.988 -6.318 1.00 98.62 85 SER A CA 1
ATOM 598 C C . SER A 1 85 ? -0.266 -7.669 -4.829 1.00 98.62 85 SER A C 1
ATOM 600 O O . SER A 1 85 ? -1.247 -7.925 -4.145 1.00 98.62 85 SER A O 1
ATOM 602 N N . SER A 1 86 ? 0.829 -7.106 -4.326 1.00 98.44 86 SER A N 1
ATOM 603 C CA . SER A 1 86 ? 0.982 -6.745 -2.912 1.00 98.44 86 SER A CA 1
ATOM 604 C C . SER A 1 86 ? 2.007 -5.631 -2.752 1.00 98.44 86 SER A C 1
ATOM 606 O O . SER A 1 86 ? 2.925 -5.516 -3.566 1.00 98.44 86 SER A O 1
ATOM 608 N N . LEU A 1 87 ? 1.849 -4.823 -1.706 1.00 98.69 87 LEU A N 1
ATOM 609 C CA . LEU A 1 87 ? 2.725 -3.694 -1.401 1.00 98.69 87 LEU A CA 1
ATOM 610 C C . LEU A 1 87 ? 3.147 -3.773 0.066 1.00 98.69 87 LEU A C 1
ATOM 612 O O . LEU A 1 87 ? 2.296 -3.831 0.954 1.00 98.69 87 LEU A O 1
ATOM 616 N N . GLN A 1 88 ? 4.445 -3.745 0.330 1.00 98.38 88 GLN A N 1
ATOM 617 C CA . GLN A 1 88 ? 4.966 -3.802 1.686 1.00 98.38 88 GLN A CA 1
ATOM 618 C C . GLN A 1 88 ? 6.157 -2.866 1.855 1.00 98.38 88 GLN A C 1
ATOM 620 O O . GLN A 1 88 ? 7.093 -2.891 1.059 1.00 98.38 88 GLN A O 1
ATOM 625 N N . THR A 1 89 ? 6.159 -2.072 2.925 1.00 95.81 89 THR A N 1
ATOM 626 C CA . THR A 1 89 ? 7.366 -1.363 3.364 1.00 95.81 89 THR A CA 1
ATOM 627 C C . THR A 1 89 ? 7.611 -1.488 4.870 1.00 95.81 89 THR A C 1
ATOM 629 O O . THR A 1 89 ? 6.711 -1.860 5.614 1.00 95.81 89 THR A O 1
ATOM 632 N N . ILE A 1 90 ? 8.832 -1.243 5.350 1.00 95.00 90 ILE A N 1
ATOM 633 C CA . ILE A 1 90 ? 9.106 -1.168 6.798 1.00 95.00 90 ILE A CA 1
ATOM 634 C C . ILE A 1 90 ? 9.136 0.291 7.239 1.00 95.00 90 ILE A C 1
ATOM 636 O O . ILE A 1 90 ? 8.371 0.682 8.113 1.00 95.00 90 ILE A O 1
ATOM 640 N N . ASN A 1 91 ? 10.005 1.098 6.637 1.00 94.56 91 ASN A N 1
ATOM 641 C CA . ASN A 1 91 ? 10.204 2.503 6.973 1.00 94.56 91 ASN A CA 1
ATOM 642 C C . ASN A 1 91 ? 9.902 3.361 5.747 1.00 94.56 91 ASN A C 1
ATOM 644 O O . ASN A 1 91 ? 10.806 3.785 5.018 1.00 94.56 91 ASN A O 1
ATOM 648 N N . GLY A 1 92 ? 8.618 3.595 5.510 1.00 96.88 92 GLY A N 1
ATOM 649 C CA . GLY A 1 92 ? 8.180 4.442 4.419 1.00 96.88 92 GLY A CA 1
ATOM 650 C C . GLY A 1 92 ? 6.679 4.438 4.210 1.00 96.88 92 GLY A C 1
ATOM 651 O O . GLY A 1 92 ? 5.932 3.650 4.796 1.00 96.88 92 GLY A O 1
ATOM 652 N N . ASN A 1 93 ? 6.259 5.354 3.352 1.00 98.62 93 ASN A N 1
ATOM 653 C CA . ASN A 1 93 ? 4.865 5.566 3.020 1.00 98.62 93 ASN A CA 1
ATOM 654 C C . ASN A 1 93 ? 4.481 4.751 1.786 1.00 98.62 93 ASN A C 1
ATOM 656 O O . ASN A 1 93 ? 5.295 4.527 0.882 1.00 98.62 93 ASN A O 1
ATOM 660 N N . ILE A 1 94 ? 3.216 4.353 1.733 1.00 98.88 94 ILE A N 1
ATOM 661 C CA . ILE A 1 94 ? 2.601 3.764 0.549 1.00 98.88 94 ILE A CA 1
ATOM 662 C C . ILE A 1 94 ? 1.552 4.745 0.040 1.00 98.88 94 ILE A C 1
ATOM 664 O O . ILE A 1 94 ? 0.575 5.023 0.729 1.00 98.88 94 ILE A O 1
ATOM 668 N N . HIS A 1 95 ? 1.760 5.249 -1.174 1.00 98.88 95 HIS A N 1
ATOM 669 C CA . HIS A 1 95 ? 0.834 6.146 -1.853 1.00 98.88 95 HIS A CA 1
ATOM 670 C C . HIS A 1 95 ? 0.193 5.428 -3.043 1.00 98.88 95 HIS A C 1
ATOM 672 O O . HIS A 1 95 ? 0.880 5.025 -3.986 1.00 98.88 95 HIS A O 1
ATOM 678 N N . ILE A 1 96 ? -1.122 5.253 -2.986 1.00 98.88 96 ILE A N 1
ATOM 679 C CA . ILE A 1 96 ? -1.940 4.586 -3.997 1.00 98.88 96 ILE A CA 1
ATOM 680 C C . ILE A 1 96 ? -2.830 5.644 -4.644 1.00 98.88 96 ILE A C 1
ATOM 682 O O . ILE A 1 96 ? -3.709 6.195 -3.990 1.00 98.88 96 ILE A O 1
ATOM 686 N N . GLU A 1 97 ? -2.608 5.929 -5.924 1.00 98.88 97 GLU A N 1
ATOM 687 C CA . GLU A 1 97 ? -3.388 6.916 -6.670 1.00 98.88 97 GLU A CA 1
ATOM 688 C C . GLU A 1 97 ? -4.738 6.361 -7.163 1.00 98.88 97 GLU A C 1
ATOM 690 O O . GLU A 1 97 ? -5.143 5.228 -6.884 1.00 98.88 97 GLU A O 1
ATOM 695 N N . ASN A 1 98 ? -5.460 7.199 -7.907 1.00 98.69 98 ASN A N 1
ATOM 696 C CA . ASN A 1 98 ? -6.830 6.949 -8.322 1.00 98.69 98 ASN A CA 1
ATOM 697 C C . ASN A 1 98 ? -6.973 5.650 -9.129 1.00 98.69 98 ASN A C 1
ATOM 699 O O . ASN A 1 98 ? -6.162 5.340 -10.006 1.00 98.69 98 ASN A O 1
ATOM 703 N N . LYS A 1 99 ? -8.068 4.918 -8.898 1.00 98.69 99 LYS A N 1
ATOM 704 C CA . LYS A 1 99 ? -8.461 3.729 -9.684 1.00 98.69 99 LYS A CA 1
ATOM 705 C C . LYS A 1 99 ? -7.417 2.604 -9.712 1.00 98.69 99 LYS A C 1
ATOM 707 O O . LYS A 1 99 ? -7.463 1.742 -10.593 1.00 98.69 99 LYS A O 1
ATOM 712 N N . VAL A 1 100 ? -6.466 2.594 -8.781 1.00 98.88 100 VAL A N 1
ATOM 713 C CA . VAL A 1 100 ? -5.501 1.500 -8.644 1.00 98.88 100 VAL A CA 1
ATOM 714 C C . VAL A 1 100 ? -6.205 0.240 -8.150 1.00 98.88 100 VAL A C 1
ATOM 716 O O . VAL A 1 100 ? -7.139 0.296 -7.353 1.00 98.88 100 VAL A O 1
ATOM 719 N N . THR A 1 101 ? -5.745 -0.925 -8.607 1.00 98.88 101 THR A N 1
ATOM 720 C CA . THR A 1 101 ? -6.175 -2.218 -8.057 1.00 98.88 101 THR A CA 1
ATOM 721 C C . THR A 1 101 ? -5.002 -2.937 -7.403 1.00 98.88 101 THR A C 1
ATOM 723 O O . THR A 1 101 ? -4.016 -3.242 -8.077 1.00 98.88 101 THR A O 1
ATOM 726 N N . VAL A 1 102 ? -5.131 -3.276 -6.119 1.00 98.81 102 VAL A N 1
ATOM 727 C CA . VAL A 1 102 ? -4.190 -4.163 -5.420 1.00 98.81 102 VAL A CA 1
ATOM 728 C C . VAL A 1 102 ? -4.884 -5.486 -5.115 1.00 98.81 102 VAL A C 1
ATOM 730 O O . VAL A 1 102 ? -5.927 -5.517 -4.461 1.00 98.81 102 VAL A O 1
ATOM 733 N N . ALA A 1 103 ? -4.332 -6.586 -5.631 1.00 98.62 103 ALA A N 1
ATOM 734 C CA . ALA A 1 103 ? -4.962 -7.907 -5.548 1.00 98.62 103 ALA A CA 1
ATOM 735 C C . ALA A 1 103 ? -4.834 -8.575 -4.167 1.00 98.62 103 ALA A C 1
ATOM 737 O O . ALA A 1 103 ? -5.604 -9.482 -3.856 1.00 98.62 103 ALA A O 1
ATOM 738 N N . GLY A 1 104 ? -3.873 -8.141 -3.361 1.00 98.12 104 GLY A N 1
ATOM 739 C CA . GLY A 1 104 ? -3.561 -8.672 -2.042 1.00 98.12 104 GLY A CA 1
ATOM 740 C C . GLY A 1 104 ? -3.317 -7.552 -1.040 1.00 98.12 104 GLY A C 1
ATOM 741 O O . GLY A 1 104 ? -3.984 -6.515 -1.084 1.00 98.12 104 GLY A O 1
ATOM 742 N N . ASP A 1 105 ? -2.392 -7.797 -0.119 1.00 98.56 105 ASP A N 1
ATOM 743 C CA . ASP A 1 105 ? -2.201 -6.960 1.062 1.00 98.56 105 ASP A CA 1
ATOM 744 C C . ASP A 1 105 ? -1.391 -5.690 0.769 1.00 98.56 105 ASP A C 1
ATOM 746 O O . ASP A 1 105 ? -0.514 -5.659 -0.104 1.00 98.56 105 ASP A O 1
ATOM 750 N N . VAL A 1 106 ? -1.673 -4.651 1.554 1.00 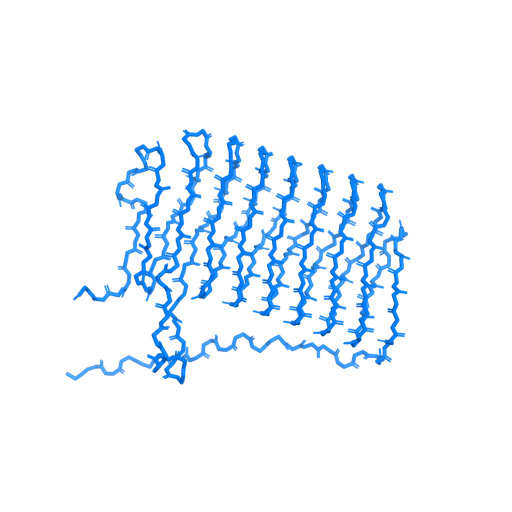98.75 106 VAL A N 1
ATOM 751 C CA . VAL A 1 106 ? -0.912 -3.400 1.609 1.00 98.75 106 VAL A CA 1
ATOM 752 C C . VAL A 1 106 ? -0.491 -3.172 3.053 1.00 98.75 106 VAL A C 1
ATOM 754 O O . VAL A 1 106 ? -1.341 -3.075 3.942 1.00 98.75 106 VAL A O 1
ATOM 757 N N . SER A 1 107 ? 0.814 -3.093 3.311 1.00 98.06 107 SER A N 1
ATOM 758 C CA . SER A 1 107 ? 1.306 -2.979 4.683 1.00 98.06 107 SER A CA 1
ATOM 759 C C . SER A 1 107 ? 2.543 -2.106 4.849 1.00 98.06 107 SER A C 1
ATOM 761 O O . SER A 1 107 ? 3.428 -2.077 4.000 1.00 98.06 107 SER A O 1
ATOM 763 N N . THR A 1 108 ? 2.619 -1.401 5.974 1.00 96.06 108 THR A N 1
ATOM 764 C CA . THR A 1 108 ? 3.830 -0.685 6.398 1.00 96.06 108 THR A CA 1
ATOM 765 C C . THR A 1 108 ? 4.046 -0.815 7.901 1.00 96.06 108 THR A C 1
ATOM 767 O O . THR A 1 108 ? 3.083 -0.949 8.645 1.00 96.06 108 THR A O 1
ATOM 770 N N . THR A 1 109 ? 5.284 -0.804 8.393 1.00 93.81 109 THR A N 1
ATOM 771 C CA . THR A 1 109 ? 5.523 -0.808 9.849 1.00 93.81 109 THR A CA 1
ATOM 772 C C . THR A 1 109 ? 5.512 0.616 10.401 1.00 93.81 109 THR A C 1
ATOM 774 O O . THR A 1 109 ? 4.720 0.938 11.285 1.00 93.81 109 THR A O 1
ATOM 777 N N . ASN A 1 110 ? 6.365 1.478 9.850 1.00 91.88 110 ASN A N 1
ATOM 778 C CA . ASN A 1 110 ? 6.609 2.846 10.290 1.00 91.88 110 ASN A CA 1
ATOM 779 C C . ASN A 1 110 ? 6.371 3.830 9.139 1.00 91.88 110 ASN A C 1
ATOM 781 O O . ASN A 1 110 ? 7.295 4.500 8.671 1.00 91.88 110 ASN A O 1
ATOM 785 N N . GLY A 1 111 ? 5.132 3.911 8.668 1.00 94.62 111 GLY A N 1
ATOM 786 C CA . GLY A 1 111 ? 4.743 4.915 7.688 1.00 94.62 111 GLY A CA 1
ATOM 787 C C . GLY A 1 111 ? 3.253 4.930 7.407 1.00 94.62 111 GLY A C 1
ATOM 788 O O . GLY A 1 111 ? 2.489 4.119 7.936 1.00 94.62 111 GLY A O 1
ATOM 789 N N . ASN A 1 112 ? 2.853 5.890 6.586 1.00 98.19 112 ASN A N 1
ATOM 790 C CA . ASN A 1 112 ? 1.458 6.152 6.274 1.00 98.19 112 ASN A CA 1
ATOM 791 C C . ASN A 1 112 ? 1.018 5.364 5.038 1.00 98.19 112 ASN A C 1
ATOM 793 O O . ASN A 1 112 ? 1.814 5.106 4.131 1.00 98.19 112 ASN A O 1
ATOM 797 N N . ILE A 1 113 ? -0.265 5.015 4.990 1.00 98.75 113 ILE A N 1
ATOM 798 C CA . ILE A 1 113 ? -0.922 4.473 3.800 1.00 98.75 113 ILE A CA 1
ATOM 799 C C . ILE A 1 113 ? -1.956 5.494 3.336 1.00 98.75 113 ILE A C 1
ATOM 801 O O . ILE A 1 113 ? -2.928 5.778 4.035 1.00 98.75 113 ILE A O 1
ATOM 805 N N . GLU A 1 114 ? -1.753 6.029 2.141 1.00 98.81 114 GLU A N 1
ATOM 806 C CA . GLU A 1 114 ? -2.653 6.984 1.507 1.00 98.81 114 GLU A CA 1
ATOM 807 C C . GLU A 1 114 ? -3.266 6.340 0.270 1.00 98.81 114 GLU A C 1
ATOM 809 O O . GLU A 1 114 ? -2.549 5.917 -0.639 1.00 98.81 114 GLU A O 1
ATOM 814 N N . ILE A 1 115 ? -4.593 6.253 0.244 1.00 98.75 115 ILE A N 1
ATOM 815 C CA . ILE A 1 115 ? -5.348 5.642 -0.845 1.00 98.75 115 ILE A CA 1
ATOM 816 C C . ILE A 1 115 ? -6.287 6.687 -1.426 1.00 98.75 115 ILE A C 1
ATOM 818 O O . ILE A 1 115 ? -7.209 7.147 -0.753 1.00 98.75 115 ILE A O 1
ATOM 822 N N . ALA A 1 116 ? -6.029 7.060 -2.674 1.00 98.62 116 ALA A N 1
ATOM 823 C CA . ALA A 1 116 ? -6.820 8.014 -3.426 1.00 98.62 116 ALA A CA 1
ATOM 824 C C . ALA A 1 116 ? -8.083 7.362 -4.021 1.00 98.62 116 ALA A C 1
ATOM 826 O O . ALA A 1 116 ? -8.420 6.212 -3.740 1.00 98.62 116 ALA A O 1
ATOM 827 N N . GLU A 1 117 ? -8.829 8.131 -4.807 1.00 98.50 117 GLU A N 1
ATOM 828 C CA . GLU A 1 117 ? -10.222 7.841 -5.127 1.00 98.50 117 GLU A CA 1
ATOM 829 C C . GL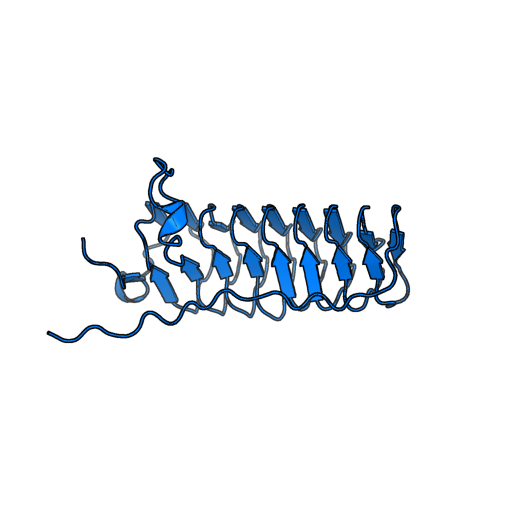U A 1 117 ? -10.404 6.584 -5.985 1.00 98.50 117 GLU A C 1
ATOM 831 O O . GLU A 1 117 ? -9.628 6.287 -6.899 1.00 98.50 117 GLU A O 1
ATOM 836 N N . HIS A 1 118 ? -11.505 5.870 -5.751 1.00 98.56 118 HIS A N 1
ATOM 837 C CA . HIS A 1 118 ? -11.932 4.731 -6.570 1.00 98.56 118 HIS A CA 1
ATOM 838 C C . HIS A 1 118 ? -10.920 3.579 -6.671 1.00 98.56 118 HIS A C 1
ATOM 840 O O . HIS A 1 118 ? -10.999 2.768 -7.599 1.00 98.56 118 HIS A O 1
ATOM 846 N N . ALA A 1 119 ? -9.968 3.485 -5.742 1.00 98.69 119 ALA A N 1
ATOM 847 C CA . ALA A 1 119 ? -9.073 2.340 -5.667 1.00 98.69 119 ALA A CA 1
ATOM 848 C C . ALA A 1 119 ? -9.816 1.087 -5.167 1.00 98.69 119 ALA A C 1
ATOM 850 O O . ALA A 1 119 ? -10.853 1.164 -4.503 1.00 98.69 119 ALA A O 1
ATOM 851 N N . ILE A 1 120 ? -9.280 -0.092 -5.479 1.00 98.75 120 ILE A N 1
ATOM 852 C CA . ILE A 1 120 ? -9.810 -1.371 -4.999 1.00 98.75 120 ILE A CA 1
ATOM 853 C C . ILE A 1 120 ? -8.671 -2.170 -4.379 1.00 98.75 120 ILE A C 1
ATOM 855 O O . ILE A 1 120 ? -7.743 -2.583 -5.079 1.00 98.75 120 ILE A O 1
ATOM 859 N N . ILE A 1 121 ? -8.769 -2.432 -3.079 1.00 98.62 121 ILE A N 1
ATOM 860 C CA . ILE A 1 121 ? -7.828 -3.277 -2.344 1.00 98.62 121 ILE A CA 1
ATOM 861 C C . ILE A 1 121 ? -8.539 -4.565 -1.956 1.00 98.62 121 ILE A C 1
ATOM 863 O O . ILE A 1 121 ? -9.543 -4.556 -1.243 1.00 98.62 121 ILE A O 1
ATOM 867 N N . HIS A 1 122 ? -8.044 -5.683 -2.473 1.00 98.50 122 HIS A N 1
ATOM 868 C CA . HIS A 1 122 ? -8.639 -6.994 -2.237 1.00 98.50 122 HIS A CA 1
ATOM 869 C C . HIS A 1 122 ? -8.184 -7.627 -0.917 1.00 98.50 122 HIS A C 1
ATOM 871 O O . HIS A 1 122 ? -8.949 -8.388 -0.328 1.00 98.50 122 HIS A O 1
ATOM 877 N N . GLY A 1 123 ? -6.957 -7.338 -0.480 1.00 97.69 123 GLY A N 1
ATOM 878 C CA . GLY A 1 123 ? -6.390 -7.873 0.753 1.00 97.69 123 GLY A CA 1
ATOM 879 C C . GLY A 1 123 ? -6.542 -6.945 1.952 1.00 97.69 123 GLY A C 1
ATOM 880 O O . GLY A 1 123 ? -7.377 -6.038 1.979 1.00 97.69 123 GLY A O 1
ATOM 881 N N . VAL A 1 124 ? -5.717 -7.214 2.957 1.00 98.12 124 VAL A N 1
ATOM 882 C CA . VAL A 1 124 ? -5.673 -6.5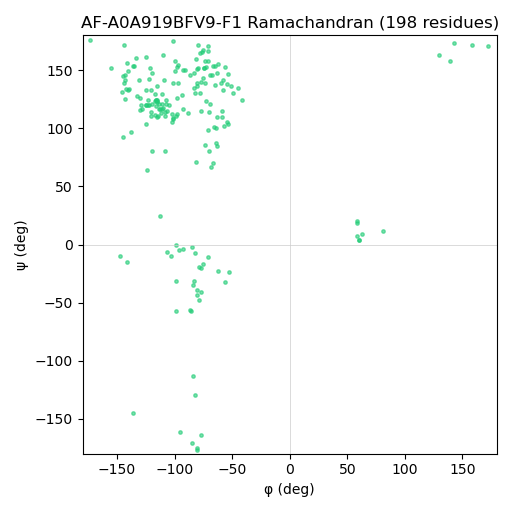04 4.234 1.00 98.12 124 VAL A CA 1
ATOM 883 C C . VAL A 1 124 ? -4.879 -5.205 4.100 1.00 98.12 124 VAL A C 1
ATOM 885 O O . VAL A 1 124 ? -3.812 -5.177 3.483 1.00 98.12 124 VAL A O 1
ATOM 888 N N . LEU A 1 125 ? -5.369 -4.140 4.735 1.00 97.94 125 LEU A N 1
ATOM 889 C CA . LEU A 1 125 ? -4.581 -2.945 5.031 1.00 97.94 125 LEU A CA 1
ATOM 890 C C . LEU A 1 125 ? -3.984 -3.072 6.426 1.00 97.94 125 LEU A C 1
ATOM 892 O O . LEU A 1 125 ? -4.708 -3.330 7.388 1.00 97.94 125 LEU A O 1
ATOM 896 N N . LYS A 1 126 ? -2.677 -2.869 6.562 1.00 97.56 126 LYS A N 1
ATOM 897 C CA . LYS A 1 126 ? -2.008 -3.040 7.851 1.00 97.56 126 LYS A CA 1
ATOM 898 C C . LYS A 1 126 ? -0.964 -1.968 8.122 1.00 97.56 126 LYS A C 1
ATOM 900 O O . LYS A 1 126 ? -0.106 -1.711 7.285 1.00 97.56 126 LYS A O 1
ATOM 905 N N . THR A 1 127 ? -0.982 -1.419 9.332 1.00 95.44 127 THR A N 1
ATOM 906 C CA . THR A 1 127 ? 0.123 -0.599 9.836 1.00 95.44 127 THR A CA 1
ATOM 907 C C . THR A 1 127 ? 0.397 -0.837 11.314 1.00 95.44 127 THR A C 1
ATOM 909 O O . THR A 1 127 ? -0.480 -1.288 12.054 1.00 95.44 127 THR A O 1
ATOM 912 N N . THR A 1 128 ? 1.618 -0.550 11.761 1.00 93.00 128 THR A N 1
ATOM 913 C CA . THR A 1 128 ? 1.956 -0.557 13.190 1.00 93.00 128 THR A CA 1
ATOM 914 C C . THR A 1 128 ? 1.938 0.849 13.774 1.00 93.00 128 THR A C 1
ATOM 916 O O . THR A 1 128 ? 1.672 0.992 14.961 1.00 93.00 128 THR A O 1
ATOM 919 N N . THR A 1 129 ? 2.259 1.901 13.016 1.00 90.12 129 THR A N 1
ATOM 920 C CA . THR A 1 129 ? 2.480 3.217 13.646 1.00 90.12 129 THR A CA 1
ATOM 921 C C . THR A 1 129 ? 2.085 4.426 12.824 1.00 90.12 129 THR A C 1
ATOM 923 O O . THR A 1 129 ? 2.166 5.527 13.358 1.00 90.12 129 THR A O 1
ATOM 926 N N . GLY A 1 130 ? 1.762 4.265 11.544 1.00 93.50 130 GLY A N 1
ATOM 927 C CA . GLY A 1 130 ? 1.379 5.400 10.709 1.00 93.50 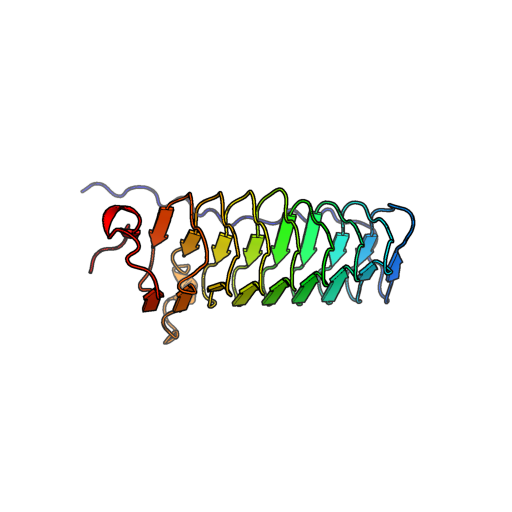130 GLY A CA 1
ATOM 928 C C . GLY A 1 130 ? -0.120 5.503 10.506 1.00 93.50 130 GLY A C 1
ATOM 929 O O . GLY A 1 130 ? -0.890 4.638 10.924 1.00 93.50 130 GLY A O 1
ATOM 930 N N . ASP A 1 131 ? -0.508 6.579 9.842 1.00 97.69 131 ASP A N 1
ATOM 931 C CA . ASP A 1 131 ? -1.896 6.875 9.530 1.00 97.69 131 ASP A CA 1
ATOM 932 C C . ASP A 1 131 ? -2.363 6.071 8.313 1.00 97.69 131 ASP A C 1
ATOM 934 O O . ASP A 1 131 ? -1.583 5.740 7.416 1.00 97.69 131 ASP A O 1
ATOM 938 N N . ILE A 1 132 ? -3.662 5.789 8.257 1.00 98.31 132 ILE A N 1
ATOM 939 C CA . ILE A 1 132 ? -4.322 5.258 7.064 1.00 98.31 132 ILE A CA 1
ATOM 940 C C . ILE A 1 132 ? -5.393 6.256 6.632 1.00 98.31 132 ILE A C 1
ATOM 942 O O . ILE A 1 132 ? -6.323 6.535 7.389 1.00 98.31 132 ILE A O 1
ATOM 946 N N . SER A 1 133 ? -5.274 6.762 5.405 1.00 98.25 133 SER A N 1
ATOM 947 C CA . SER A 1 133 ? -6.245 7.667 4.783 1.00 98.25 133 SER A CA 1
ATOM 948 C C . SER A 1 133 ? -6.863 7.019 3.548 1.00 98.25 133 SER A C 1
ATOM 950 O O . SER A 1 133 ? -6.145 6.627 2.629 1.00 98.25 133 SER A O 1
ATOM 952 N N . ILE A 1 134 ? -8.193 6.916 3.522 1.00 97.88 134 ILE A N 1
ATOM 953 C CA . ILE A 1 134 ? -8.962 6.287 2.442 1.00 97.88 134 ILE A CA 1
ATOM 954 C C . ILE A 1 134 ? -9.926 7.314 1.845 1.00 97.88 134 ILE A C 1
ATOM 956 O O . ILE A 1 134 ? -10.911 7.694 2.482 1.00 97.88 134 ILE A O 1
ATOM 960 N N . ALA A 1 135 ? -9.648 7.729 0.611 1.00 97.44 135 ALA A N 1
ATOM 961 C CA . ALA A 1 135 ? -10.452 8.683 -0.144 1.00 97.44 135 ALA A CA 1
ATOM 962 C C . ALA A 1 135 ? -11.693 8.041 -0.779 1.00 97.44 135 ALA A C 1
ATOM 964 O O . ALA A 1 135 ? -11.857 6.815 -0.780 1.00 97.44 135 ALA A O 1
ATOM 965 N N . SER A 1 136 ? -12.550 8.898 -1.333 1.00 96.38 136 SER A N 1
ATOM 966 C CA . SER A 1 136 ? -13.887 8.593 -1.834 1.00 96.38 136 SER A CA 1
ATOM 967 C C . SER A 1 136 ? -13.967 7.454 -2.846 1.00 96.38 136 SER A C 1
ATOM 969 O O . SER A 1 136 ? -13.076 7.231 -3.664 1.00 96.38 136 SER A O 1
ATOM 971 N N . GLY A 1 137 ? -15.080 6.720 -2.801 1.00 95.88 137 GLY A N 1
ATOM 972 C CA . GLY A 1 137 ? -15.414 5.654 -3.745 1.00 95.88 137 GLY A CA 1
ATOM 973 C C . GLY A 1 137 ? -14.455 4.461 -3.745 1.00 95.88 137 GLY A C 1
ATOM 974 O O . GLY A 1 137 ? -14.562 3.609 -4.627 1.00 95.88 137 GLY A O 1
ATOM 975 N N . THR A 1 138 ? -13.525 4.400 -2.791 1.00 97.56 138 THR A N 1
ATOM 976 C CA . THR A 1 138 ? -12.569 3.301 -2.624 1.00 97.56 138 THR A CA 1
ATOM 977 C C . THR A 1 138 ? -13.257 2.083 -2.022 1.00 97.56 138 THR A C 1
ATOM 979 O O . THR A 1 138 ? -14.108 2.221 -1.145 1.00 97.56 138 THR A O 1
ATOM 982 N N . ILE A 1 139 ? -12.874 0.882 -2.458 1.00 97.44 139 ILE A N 1
ATOM 983 C CA . ILE A 1 139 ? -13.389 -0.384 -1.925 1.00 97.44 139 ILE A CA 1
ATOM 984 C C . ILE A 1 139 ? -12.250 -1.154 -1.260 1.00 97.44 139 ILE A C 1
ATOM 986 O O . ILE A 1 139 ? -11.291 -1.553 -1.923 1.00 97.44 139 ILE A O 1
ATOM 990 N N . ILE A 1 140 ? -12.384 -1.407 0.039 1.00 97.12 140 ILE A N 1
ATOM 991 C CA . ILE A 1 140 ? -11.488 -2.266 0.813 1.00 97.12 140 ILE A CA 1
ATOM 992 C C . ILE A 1 140 ? -12.234 -3.554 1.138 1.00 97.12 140 ILE A C 1
ATOM 994 O O . ILE A 1 140 ? -13.193 -3.550 1.912 1.00 97.12 140 ILE A O 1
ATOM 998 N N . LYS A 1 141 ? -11.811 -4.658 0.522 1.00 97.44 141 LYS A N 1
ATOM 999 C CA . LYS A 1 141 ? -12.467 -5.961 0.694 1.00 97.44 141 LYS A CA 1
ATOM 1000 C C . LYS A 1 141 ? -11.981 -6.704 1.933 1.00 97.44 141 LYS A C 1
ATOM 1002 O O . LYS A 1 141 ? -12.760 -7.408 2.569 1.00 97.44 141 LYS A O 1
ATOM 1007 N N . GLY A 1 142 ? -10.701 -6.554 2.265 1.00 96.44 142 GLY A N 1
ATOM 1008 C CA . GLY A 1 142 ? -10.110 -7.147 3.457 1.00 96.44 142 GLY A CA 1
ATOM 1009 C C . GLY A 1 142 ? -10.302 -6.303 4.713 1.00 96.44 142 GLY A C 1
ATOM 1010 O O . GLY A 1 142 ? -11.033 -5.310 4.739 1.00 96.44 142 GLY A O 1
ATOM 1011 N N . ASP A 1 143 ? -9.618 -6.727 5.769 1.00 97.75 143 ASP A N 1
ATOM 1012 C CA . ASP A 1 143 ? -9.621 -6.044 7.058 1.00 97.75 143 ASP A CA 1
ATOM 1013 C C . ASP A 1 143 ? -8.641 -4.861 7.081 1.00 97.75 143 ASP A C 1
ATOM 1015 O O . ASP A 1 143 ? -7.684 -4.798 6.309 1.00 97.75 143 ASP A O 1
ATOM 1019 N N . ILE A 1 144 ? -8.856 -3.940 8.018 1.00 97.75 144 ILE A N 1
ATOM 1020 C CA . ILE A 1 144 ? -7.900 -2.891 8.386 1.00 97.75 144 ILE A CA 1
ATOM 1021 C C . ILE A 1 144 ? -7.328 -3.240 9.756 1.00 97.75 144 ILE A C 1
ATOM 1023 O O . ILE A 1 144 ? -8.081 -3.419 10.713 1.00 97.75 144 ILE A O 1
ATOM 1027 N N . ILE A 1 145 ? -6.006 -3.328 9.874 1.00 97.75 145 ILE A N 1
ATOM 1028 C CA . ILE A 1 145 ? -5.329 -3.773 11.093 1.00 97.75 145 ILE A CA 1
ATOM 1029 C C . ILE A 1 145 ? -4.312 -2.726 11.549 1.00 97.75 145 ILE A C 1
ATOM 1031 O O . ILE A 1 145 ? -3.344 -2.441 10.847 1.00 97.75 145 ILE A O 1
ATOM 1035 N N . PHE A 1 146 ? -4.500 -2.216 12.766 1.00 96.44 146 PHE A N 1
ATOM 1036 C CA . PHE A 1 146 ? -3.491 -1.443 13.490 1.00 96.44 146 PHE A CA 1
ATOM 1037 C C . PHE A 1 146 ? -2.848 -2.336 14.545 1.00 96.44 146 PHE A C 1
ATOM 1039 O O . PHE A 1 146 ? -3.473 -2.648 15.563 1.00 96.44 146 PHE A O 1
ATOM 1046 N N . GLU A 1 147 ? -1.616 -2.772 14.295 1.00 93.25 147 GLU A N 1
ATOM 1047 C CA . GLU A 1 147 ? -0.870 -3.652 15.200 1.00 93.25 147 GLU A CA 1
ATOM 1048 C C . GLU A 1 147 ? -0.368 -2.896 16.437 1.00 93.25 147 GLU A C 1
ATOM 1050 O O . GLU A 1 147 ? -0.259 -1.672 16.432 1.00 93.25 147 GLU A O 1
ATOM 1055 N N . ALA A 1 148 ? -0.082 -3.618 17.524 1.00 87.69 148 ALA A N 1
ATOM 1056 C CA . ALA A 1 148 ? 0.499 -3.013 18.716 1.00 87.69 148 ALA A CA 1
ATOM 1057 C C . ALA A 1 148 ? 1.981 -2.680 18.467 1.00 87.69 148 ALA A C 1
ATOM 1059 O O . ALA A 1 148 ? 2.701 -3.513 17.907 1.00 87.69 148 ALA A O 1
ATOM 1060 N N . PRO A 1 149 ? 2.480 -1.517 18.920 1.00 80.31 149 PRO A N 1
ATOM 1061 C CA . PRO A 1 149 ? 3.906 -1.230 18.869 1.00 80.31 149 PRO A CA 1
ATOM 1062 C C . PRO A 1 149 ? 4.687 -2.216 19.752 1.00 80.31 149 PRO A C 1
ATOM 1064 O O . PRO A 1 149 ? 4.214 -2.667 20.797 1.00 80.31 149 PRO A O 1
ATOM 1067 N N . GLY A 1 150 ? 5.913 -2.553 19.345 1.00 71.88 150 GLY A N 1
ATOM 1068 C CA . GLY A 1 150 ? 6.774 -3.464 20.100 1.00 71.88 150 GLY A CA 1
ATOM 1069 C C . GLY A 1 150 ? 7.216 -2.893 21.457 1.00 71.88 150 GLY A C 1
ATOM 1070 O O . GLY A 1 150 ? 7.371 -1.682 21.612 1.00 71.88 150 GLY A O 1
ATOM 1071 N N . PHE A 1 151 ? 7.507 -3.776 22.419 1.00 57.09 151 PHE A N 1
ATOM 1072 C CA . PHE A 1 151 ? 7.900 -3.441 23.802 1.00 57.09 151 PHE A CA 1
ATOM 1073 C C . PHE A 1 151 ? 9.129 -2.517 23.915 1.00 57.09 151 PHE A C 1
ATOM 1075 O O . PHE A 1 151 ? 9.207 -1.692 24.817 1.00 57.09 151 PHE A O 1
ATOM 1082 N N . LEU A 1 152 ? 10.088 -2.615 22.987 1.00 55.09 152 LEU A N 1
ATOM 1083 C CA . LEU A 1 152 ? 11.256 -1.721 22.956 1.00 55.09 152 LEU A CA 1
ATOM 1084 C C . LEU A 1 152 ? 10.940 -0.341 22.358 1.00 55.09 152 LEU A C 1
ATOM 1086 O O . LEU A 1 152 ? 11.675 0.613 22.581 1.00 55.09 152 LEU A O 1
ATOM 1090 N N . THR A 1 153 ? 9.848 -0.232 21.600 1.00 53.44 153 THR A N 1
ATOM 1091 C CA . THR A 1 153 ? 9.420 1.003 20.923 1.00 53.44 153 THR A CA 1
ATOM 1092 C C . THR A 1 153 ? 8.374 1.794 21.713 1.00 53.44 153 THR A C 1
ATOM 1094 O O . THR A 1 153 ? 8.001 2.885 21.295 1.00 53.44 153 THR A O 1
ATOM 1097 N N . SER A 1 154 ? 7.893 1.268 22.847 1.00 50.81 154 SER A N 1
ATOM 1098 C CA . SER A 1 154 ? 6.793 1.849 23.628 1.00 50.81 154 SER A CA 1
ATOM 1099 C C . SER A 1 154 ? 7.213 2.939 24.625 1.00 50.81 154 SER A C 1
ATOM 1101 O O . SER A 1 154 ? 6.352 3.467 25.318 1.00 50.81 154 SER A O 1
ATOM 1103 N N . GLN A 1 155 ? 8.511 3.256 24.747 1.00 46.62 155 GLN A N 1
ATOM 1104 C CA . GLN A 1 155 ? 9.024 4.254 25.709 1.00 46.62 155 GLN A CA 1
ATOM 1105 C C . GLN A 1 155 ? 9.153 5.681 25.149 1.00 46.62 155 GLN A C 1
ATOM 1107 O O . GLN A 1 155 ? 9.506 6.591 25.894 1.00 46.62 155 GLN A O 1
ATOM 1112 N N . LEU A 1 156 ? 8.876 5.893 23.861 1.00 53.78 156 LEU A N 1
ATOM 1113 C CA . LEU A 1 156 ? 8.825 7.229 23.266 1.00 53.78 156 LEU A CA 1
ATOM 1114 C C . LEU A 1 156 ? 7.363 7.693 23.232 1.00 53.78 156 LEU A C 1
ATOM 1116 O O . LEU A 1 156 ? 6.495 6.886 22.906 1.00 53.78 156 LEU A O 1
ATOM 1120 N N . GLU A 1 157 ? 7.071 8.958 23.547 1.00 54.91 157 GLU A N 1
ATOM 1121 C CA . GLU A 1 157 ? 5.738 9.522 23.296 1.00 54.91 157 GLU A CA 1
ATOM 1122 C C . GLU A 1 157 ? 5.447 9.418 21.794 1.00 54.91 157 GLU A C 1
ATOM 1124 O O . GLU A 1 157 ? 6.104 10.064 20.976 1.00 54.91 157 GLU A O 1
ATOM 1129 N N . ARG A 1 158 ? 4.521 8.533 21.417 1.00 64.38 158 ARG A N 1
ATOM 1130 C CA . ARG A 1 158 ? 4.114 8.345 20.023 1.00 64.38 158 ARG A CA 1
ATOM 1131 C C . ARG A 1 158 ? 2.801 9.059 19.790 1.00 64.38 158 ARG A C 1
ATOM 1133 O O . ARG A 1 158 ? 1.887 8.967 20.610 1.00 64.38 158 ARG A O 1
ATOM 1140 N N . GLU A 1 159 ? 2.695 9.715 18.642 1.00 77.25 159 GLU A N 1
ATOM 1141 C CA . GLU A 1 159 ? 1.402 10.187 18.173 1.00 77.25 159 GLU A CA 1
ATOM 1142 C C . GLU A 1 159 ? 0.457 8.995 17.997 1.00 77.25 159 GLU A C 1
ATOM 1144 O O . GLU A 1 159 ? 0.854 7.915 17.551 1.00 77.25 159 GLU A O 1
ATOM 1149 N N . THR A 1 160 ? -0.793 9.187 18.411 1.00 88.94 160 THR A N 1
ATOM 1150 C CA . THR A 1 160 ? -1.840 8.190 18.192 1.00 88.94 160 THR A CA 1
ATOM 1151 C C . THR A 1 160 ? -2.132 8.149 16.694 1.00 88.94 160 THR A C 1
ATOM 1153 O O . THR A 1 160 ? -2.507 9.193 16.153 1.00 88.94 160 THR A O 1
ATOM 1156 N N . PRO A 1 161 ? -1.976 6.995 16.022 1.00 94.44 161 PRO A N 1
ATOM 1157 C CA . PRO A 1 161 ? -2.222 6.912 14.592 1.00 94.44 161 PRO A CA 1
ATOM 1158 C C . PRO A 1 161 ? -3.698 7.172 14.289 1.00 94.44 161 PRO A C 1
ATOM 1160 O O . PRO A 1 161 ? -4.580 6.934 15.124 1.00 94.44 161 PRO A O 1
ATOM 1163 N N . LYS A 1 162 ? -3.964 7.650 13.080 1.00 96.88 162 LYS A N 1
ATOM 1164 C CA . LYS A 1 162 ? -5.296 8.007 12.597 1.00 96.88 162 LYS A CA 1
ATOM 1165 C C . LYS A 1 162 ? -5.772 7.024 11.544 1.00 96.88 162 LYS A C 1
ATOM 1167 O O . LYS A 1 162 ? -5.019 6.603 10.667 1.00 96.88 162 LYS A O 1
ATOM 1172 N N . LEU A 1 163 ? -7.059 6.707 11.597 1.00 97.06 163 LEU A N 1
ATOM 1173 C CA . LEU A 1 163 ? -7.778 6.075 10.499 1.00 97.06 163 LEU A CA 1
ATOM 1174 C C . LEU A 1 163 ? -8.825 7.054 9.978 1.00 97.06 163 LEU A C 1
ATOM 1176 O O . LEU A 1 163 ? -9.818 7.314 10.658 1.00 97.06 163 LEU A O 1
ATOM 1180 N N . ILE A 1 164 ? -8.608 7.563 8.768 1.00 96.44 164 ILE A N 1
ATOM 1181 C CA . ILE A 1 164 ? -9.518 8.473 8.074 1.00 96.44 164 ILE A CA 1
ATOM 1182 C C . ILE A 1 164 ? -10.183 7.703 6.934 1.00 96.44 164 ILE A C 1
ATOM 1184 O O . ILE A 1 164 ? -9.503 7.187 6.048 1.00 96.44 164 ILE A O 1
ATOM 1188 N N . VAL A 1 165 ? -11.515 7.623 6.952 1.00 95.25 165 VAL A N 1
ATOM 1189 C CA . VAL A 1 165 ? -12.296 6.935 5.913 1.00 95.25 165 VAL A CA 1
ATOM 1190 C C . VAL A 1 165 ? -13.403 7.845 5.411 1.00 95.25 165 VAL A C 1
ATOM 1192 O O . VAL A 1 165 ? -14.283 8.243 6.181 1.00 95.25 165 VAL A O 1
ATOM 1195 N N . ASP A 1 166 ? -13.369 8.134 4.113 1.00 94.56 166 ASP A N 1
ATOM 1196 C CA . ASP A 1 166 ? -14.373 8.951 3.441 1.00 94.56 166 ASP A CA 1
ATOM 1197 C C . ASP A 1 166 ? -15.794 8.343 3.474 1.00 94.56 166 ASP A C 1
ATOM 1199 O O . ASP A 1 166 ? -15.997 7.127 3.589 1.00 94.56 166 ASP A O 1
ATOM 1203 N N . ASN A 1 167 ? -16.811 9.206 3.358 1.00 90.06 167 ASN A N 1
ATOM 1204 C CA . ASN A 1 167 ? -18.217 8.834 3.501 1.00 90.06 167 ASN A CA 1
ATOM 1205 C C . ASN A 1 167 ? -18.778 7.993 2.339 1.00 90.06 167 ASN A C 1
ATOM 1207 O O . ASN A 1 167 ? -19.878 7.455 2.458 1.00 90.06 167 ASN A O 1
ATOM 1211 N N . THR A 1 168 ? -18.046 7.862 1.234 1.00 92.56 168 THR A N 1
ATOM 1212 C CA . THR A 1 168 ? -18.461 7.053 0.076 1.00 92.56 168 THR A CA 1
ATOM 1213 C C . THR A 1 168 ? -17.688 5.741 -0.080 1.00 92.56 168 THR A C 1
ATOM 1215 O O . THR A 1 168 ? -18.031 4.925 -0.935 1.00 92.56 168 THR A O 1
ATOM 1218 N N . SER A 1 169 ? -16.652 5.511 0.729 1.00 93.25 169 SER A N 1
ATOM 1219 C CA . SER A 1 169 ? -15.759 4.351 0.604 1.00 93.25 169 SER A CA 1
ATOM 1220 C C . SER A 1 169 ? -16.319 3.089 1.256 1.00 93.25 169 SER A C 1
ATOM 1222 O O . SER A 1 169 ? -16.724 3.079 2.412 1.00 93.25 169 SER A O 1
ATOM 1224 N N . VAL A 1 170 ? -16.321 1.966 0.553 1.00 93.06 170 VAL A N 1
ATOM 1225 C CA . VAL A 1 170 ? -16.896 0.726 1.077 1.00 93.06 170 VAL A CA 1
ATOM 1226 C C . VAL A 1 170 ? -15.811 -0.099 1.755 1.00 93.06 170 VAL A C 1
ATOM 1228 O O . VAL A 1 170 ? -14.886 -0.577 1.106 1.00 93.06 170 VAL A O 1
ATOM 1231 N N . LEU A 1 171 ? -15.950 -0.309 3.062 1.00 93.56 171 LEU A N 1
ATOM 1232 C CA . LEU A 1 171 ? -15.176 -1.307 3.798 1.00 93.56 171 LEU A CA 1
ATOM 1233 C C . LEU A 1 171 ? -16.025 -2.570 3.963 1.00 93.56 171 LEU A C 1
ATOM 1235 O O . LEU A 1 171 ? -17.008 -2.544 4.705 1.00 93.56 171 LEU A O 1
ATOM 1239 N N . GLU A 1 172 ? -15.674 -3.666 3.295 1.00 94.06 172 GLU A N 1
ATOM 1240 C CA . GLU A 1 172 ? -16.375 -4.953 3.434 1.00 94.06 172 GLU A CA 1
ATOM 1241 C C . GLU A 1 172 ? -15.922 -5.705 4.694 1.00 94.06 172 GLU A C 1
ATOM 1243 O O . GLU A 1 172 ? -16.763 -6.261 5.405 1.00 94.06 172 GLU A O 1
ATOM 1248 N N . GLY A 1 173 ? -14.621 -5.658 5.002 1.00 92.62 173 GLY A N 1
ATOM 1249 C CA . GLY A 1 173 ? -14.020 -6.286 6.177 1.00 92.62 173 GLY A CA 1
ATOM 1250 C C . GLY A 1 173 ? -14.243 -5.541 7.498 1.00 92.62 173 GLY A C 1
ATOM 1251 O O . GLY A 1 173 ? -15.123 -4.682 7.646 1.00 92.62 173 GLY A O 1
ATOM 1252 N N . LYS A 1 174 ? -13.435 -5.907 8.495 1.00 95.38 174 LYS A N 1
ATOM 1253 C CA . LYS A 1 174 ? -13.457 -5.369 9.861 1.00 95.38 174 LYS A CA 1
ATOM 1254 C C . LYS A 1 174 ? -12.232 -4.507 10.152 1.00 95.38 174 LYS A C 1
ATOM 1256 O O . LYS A 1 174 ? -11.217 -4.570 9.470 1.00 95.38 174 LYS A O 1
ATOM 1261 N N . ILE A 1 175 ? -12.3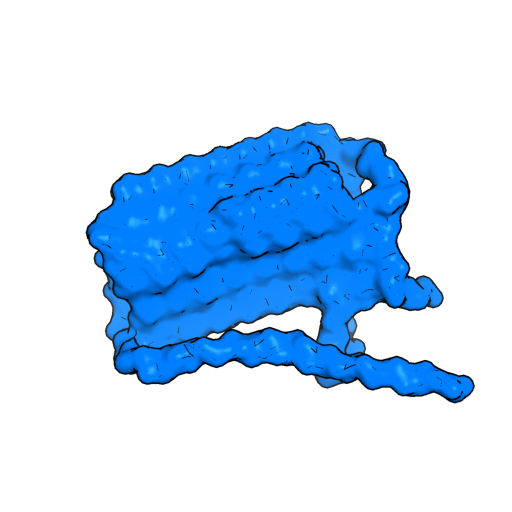29 -3.707 11.208 1.00 96.44 175 ILE A N 1
ATOM 1262 C CA . ILE A 1 175 ? -11.243 -2.878 11.730 1.00 96.44 175 ILE A CA 1
ATOM 1263 C C . ILE A 1 175 ? -10.744 -3.519 13.024 1.00 96.44 175 ILE A C 1
ATOM 1265 O O . ILE A 1 175 ? -11.474 -3.569 14.014 1.00 96.44 175 ILE A O 1
ATOM 1269 N N . HIS A 1 176 ? -9.502 -3.989 13.036 1.00 96.81 176 HIS A N 1
ATOM 1270 C CA . HIS A 1 176 ? -8.848 -4.579 14.199 1.00 96.81 176 HIS A CA 1
ATOM 1271 C C . HIS A 1 176 ? -7.830 -3.612 14.797 1.00 96.81 176 HIS A C 1
ATOM 1273 O O . HIS A 1 176 ? -6.862 -3.224 14.146 1.00 96.81 176 HIS A O 1
ATOM 1279 N N . LEU A 1 177 ? -8.032 -3.253 16.063 1.00 95.81 177 LEU A N 1
ATOM 1280 C CA . LEU A 1 177 ? -7.206 -2.281 16.773 1.00 95.81 177 LEU A CA 1
ATOM 1281 C C . LEU A 1 177 ? -6.504 -2.964 17.945 1.00 95.81 177 LEU A C 1
ATOM 1283 O O . LEU A 1 177 ? -7.152 -3.351 18.920 1.00 95.81 177 LEU A O 1
ATOM 1287 N N . PHE A 1 178 ? -5.184 -3.099 17.858 1.00 93.94 178 PHE A N 1
ATOM 1288 C CA . PHE A 1 178 ? -4.327 -3.609 18.935 1.00 93.94 178 PHE A CA 1
ATOM 1289 C C . PHE A 1 178 ? -3.649 -2.483 19.734 1.00 93.94 178 PHE A C 1
ATOM 1291 O O . PHE A 1 178 ? -2.934 -2.748 20.696 1.00 93.94 178 PHE A O 1
ATOM 1298 N N . GLN A 1 179 ? -3.913 -1.231 19.364 1.00 91.12 179 GLN A N 1
ATOM 1299 C CA . GLN A 1 179 ? -3.498 -0.012 20.055 1.00 91.12 179 GLN A CA 1
ATOM 1300 C C . GLN A 1 179 ? -4.596 1.056 19.950 1.00 91.12 179 GLN A C 1
ATOM 1302 O O . GLN A 1 179 ? -5.570 0.885 19.209 1.00 91.12 179 GLN A O 1
ATOM 1307 N N . SER A 1 180 ? -4.431 2.168 20.671 1.00 91.69 180 SER A N 1
ATOM 1308 C CA . SER A 1 180 ? -5.292 3.340 20.493 1.00 91.69 180 SER A CA 1
ATOM 1309 C C . SER A 1 180 ? -5.107 3.935 19.098 1.00 91.69 180 SER A C 1
ATOM 1311 O O . SER A 1 180 ? -3.981 4.052 18.626 1.00 91.69 180 SER A O 1
ATOM 1313 N N . VAL A 1 181 ? -6.215 4.303 18.456 1.00 94.19 181 VAL A N 1
ATOM 1314 C CA . VAL A 1 181 ? -6.262 4.900 17.114 1.00 94.19 181 VAL A CA 1
ATOM 1315 C C . VAL A 1 181 ? -7.356 5.959 17.120 1.00 94.19 181 VAL A C 1
ATOM 1317 O O . VAL A 1 181 ? -8.459 5.692 17.615 1.00 94.19 181 VAL A O 1
ATOM 1320 N N . ASP A 1 182 ? -7.058 7.137 16.580 1.00 94.75 182 ASP A N 1
ATOM 1321 C CA . ASP A 1 182 ? -8.045 8.184 16.326 1.00 94.75 182 ASP A CA 1
ATOM 1322 C C . ASP A 1 182 ? -8.850 7.821 15.069 1.00 94.75 182 ASP A C 1
ATOM 1324 O O . ASP A 1 182 ? -8.309 7.696 13.970 1.00 94.75 182 ASP A O 1
ATOM 1328 N N . LEU A 1 183 ? -10.147 7.570 15.246 1.00 94.00 183 LEU A N 1
ATOM 1329 C CA . LEU A 1 183 ? -11.031 7.092 14.186 1.00 94.00 183 LEU A CA 1
ATOM 1330 C C . LEU A 1 183 ? -11.867 8.249 13.640 1.00 94.00 183 LEU A C 1
ATOM 1332 O O . LEU A 1 183 ? -12.818 8.693 14.283 1.00 94.00 183 LEU A O 1
ATOM 1336 N N . GLN A 1 184 ? -11.562 8.670 12.417 1.00 93.25 184 GLN A N 1
ATOM 1337 C CA . GLN A 1 184 ? -12.289 9.698 11.678 1.00 93.25 184 GLN A CA 1
ATOM 1338 C C . GLN A 1 184 ? -13.065 9.031 10.541 1.00 93.25 184 GLN A C 1
ATOM 1340 O O . GLN A 1 184 ? -12.634 8.964 9.391 1.00 93.25 184 GLN A O 1
ATOM 1345 N N . LEU A 1 185 ? -14.210 8.458 10.903 1.00 88.88 185 LEU A N 1
ATOM 1346 C CA . LEU A 1 185 ? -15.046 7.672 10.002 1.00 88.88 185 LEU A CA 1
ATOM 1347 C C . LEU A 1 185 ? -16.232 8.526 9.562 1.00 88.88 185 LEU A C 1
ATOM 1349 O O . LEU A 1 185 ? -17.092 8.859 10.375 1.00 88.88 185 LEU A O 1
ATOM 1353 N N . ALA A 1 186 ? -16.281 8.890 8.282 1.00 75.88 186 ALA A N 1
ATOM 1354 C CA . ALA A 1 186 ? -17.321 9.777 7.768 1.00 75.88 186 ALA A CA 1
ATOM 1355 C C . ALA A 1 186 ? -18.644 9.048 7.437 1.00 75.88 186 ALA A C 1
ATOM 1357 O O . ALA A 1 186 ? -19.657 9.692 7.166 1.00 75.88 186 ALA A O 1
ATOM 1358 N N . GLN A 1 187 ? -18.666 7.712 7.497 1.00 65.06 187 GLN A N 1
ATOM 1359 C CA . GLN A 1 187 ? -19.890 6.902 7.414 1.00 65.06 187 GLN A CA 1
ATOM 1360 C C . GLN A 1 187 ? -20.354 6.465 8.798 1.00 65.06 187 GLN A C 1
ATOM 1362 O O . GLN A 1 187 ? -19.521 6.290 9.690 1.00 65.06 187 GLN A O 1
ATOM 1367 N N . PRO A 1 188 ? -21.646 6.130 8.964 1.00 62.50 188 PRO A N 1
ATOM 1368 C CA . PRO A 1 188 ? -22.082 5.251 10.038 1.00 62.50 188 PRO A CA 1
ATOM 1369 C C . PRO A 1 188 ? -21.548 3.831 9.774 1.00 62.50 188 PRO A C 1
ATOM 1371 O O . PRO A 1 188 ? -22.302 2.899 9.496 1.00 62.50 188 PRO A O 1
ATOM 1374 N N . LEU A 1 189 ? -20.225 3.648 9.830 1.00 64.81 189 LEU A N 1
ATOM 1375 C CA . LEU A 1 189 ? -19.639 2.327 9.983 1.00 64.81 189 LEU A CA 1
ATOM 1376 C C . LEU A 1 189 ? -20.204 1.777 11.290 1.00 64.81 189 LEU A C 1
ATOM 1378 O O . LEU A 1 189 ? -19.975 2.347 12.358 1.00 64.81 189 LEU A O 1
ATOM 1382 N N . SER A 1 190 ? -21.003 0.709 11.190 1.00 65.50 190 SER A N 1
ATOM 1383 C CA . SER A 1 190 ? -21.561 0.045 12.367 1.00 65.50 190 SER A CA 1
ATOM 1384 C C . SER A 1 190 ? -20.427 -0.219 13.354 1.00 65.50 190 SER A C 1
ATOM 1386 O O . SER A 1 190 ? -19.391 -0.770 12.970 1.00 65.50 190 SER A O 1
ATOM 1388 N N . ALA A 1 191 ? -20.621 0.163 14.618 1.00 70.75 191 ALA A N 1
ATOM 1389 C CA . ALA A 1 191 ? -19.643 -0.057 15.682 1.00 70.75 191 ALA A CA 1
ATOM 1390 C C . ALA A 1 191 ? -19.203 -1.533 15.772 1.00 70.75 191 ALA A C 1
ATOM 1392 O O . ALA A 1 191 ? -18.094 -1.821 16.211 1.00 70.75 191 ALA A O 1
ATOM 1393 N N . GLU A 1 192 ? -20.033 -2.458 15.283 1.00 80.44 192 GLU A N 1
ATOM 1394 C CA . GLU A 1 192 ? -19.756 -3.894 15.182 1.00 80.44 192 GLU A CA 1
ATOM 1395 C C . GLU A 1 192 ? -18.572 -4.245 14.265 1.00 80.44 192 GLU A C 1
ATOM 1397 O O . GLU A 1 192 ? -17.965 -5.306 14.422 1.00 80.44 192 GLU A O 1
ATOM 1402 N N . LYS A 1 193 ? -18.213 -3.370 13.315 1.00 88.94 193 LYS A N 1
ATOM 1403 C CA . LYS A 1 193 ? -17.028 -3.563 12.469 1.00 88.94 193 LYS A CA 1
ATOM 1404 C C . LYS A 1 193 ? -15.725 -3.272 13.210 1.00 88.94 193 LYS A C 1
ATOM 1406 O O . LYS A 1 193 ? -14.678 -3.702 12.738 1.00 88.94 193 LYS A O 1
ATOM 1411 N N . ILE A 1 194 ? -15.766 -2.572 14.347 1.00 93.44 194 ILE A N 1
ATOM 1412 C CA . ILE A 1 194 ? -14.574 -2.166 15.097 1.00 93.44 194 ILE A CA 1
ATOM 1413 C C . ILE A 1 194 ? -14.325 -3.151 16.241 1.00 93.44 194 ILE A C 1
ATOM 1415 O O . ILE A 1 194 ? -15.054 -3.190 17.230 1.00 93.44 194 ILE A O 1
ATOM 1419 N N . ILE A 1 195 ? -13.241 -3.913 16.137 1.00 94.62 195 ILE A N 1
ATOM 1420 C CA . ILE A 1 195 ? -12.796 -4.882 17.138 1.00 94.62 195 ILE A CA 1
ATOM 1421 C C . ILE A 1 195 ? -11.550 -4.334 17.831 1.00 94.62 195 ILE A C 1
ATOM 1423 O O . ILE A 1 195 ? -10.486 -4.205 17.224 1.00 94.62 195 ILE A O 1
ATOM 1427 N N . ARG A 1 196 ? -11.673 -4.031 19.126 1.00 93.88 196 ARG A N 1
ATOM 1428 C CA . ARG A 1 196 ? -10.557 -3.581 19.969 1.00 93.88 196 ARG A CA 1
ATOM 1429 C C . ARG A 1 196 ? -10.006 -4.756 20.769 1.00 93.88 196 ARG A C 1
ATOM 1431 O O . ARG A 1 196 ? -10.755 -5.421 21.477 1.00 93.88 196 ARG A O 1
ATOM 1438 N N . HIS A 1 197 ? -8.701 -4.980 20.664 1.00 92.69 197 HIS A N 1
ATOM 1439 C CA . HIS A 1 197 ? -7.983 -6.066 21.341 1.00 92.69 197 HIS A CA 1
ATOM 1440 C C . HIS A 1 197 ? -7.178 -5.596 22.559 1.00 92.69 197 HIS A C 1
ATOM 1442 O O . HIS A 1 197 ? -6.680 -6.422 23.320 1.00 92.69 197 HIS A O 1
ATOM 1448 N N . TYR A 1 198 ? -7.042 -4.284 22.753 1.00 84.00 198 TYR A N 1
ATOM 1449 C CA . TYR A 1 198 ? -6.337 -3.686 23.887 1.00 84.00 198 TYR A CA 1
ATOM 1450 C C . TYR A 1 198 ? -7.313 -3.271 24.999 1.00 84.00 198 TYR A C 1
ATOM 1452 O O . TYR A 1 198 ? -8.492 -3.003 24.747 1.00 84.00 198 TYR A O 1
ATOM 1460 N N . GLN A 1 199 ?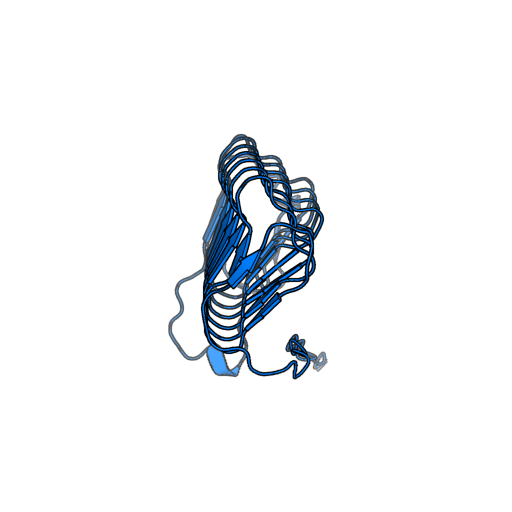 -6.822 -3.221 26.238 1.00 73.00 199 GLN A N 1
ATOM 1461 C CA . GLN A 1 199 ? -7.587 -2.703 27.374 1.00 73.00 199 GLN A CA 1
ATOM 1462 C C . GLN A 1 199 ? -7.530 -1.171 27.375 1.00 73.00 199 GLN A C 1
ATOM 1464 O O . GLN A 1 199 ? -6.472 -0.604 27.112 1.00 73.00 199 GLN A O 1
ATOM 1469 N N . LYS A 1 200 ? -8.677 -0.525 27.612 1.00 57.03 200 LYS A N 1
ATOM 1470 C CA . LYS A 1 200 ? -8.755 0.931 27.797 1.00 57.03 200 LYS A CA 1
ATOM 1471 C C . LYS A 1 200 ? -8.066 1.366 29.083 1.00 57.03 200 LYS A C 1
ATOM 1473 O O . LYS A 1 200 ? -8.175 0.606 30.071 1.00 57.03 200 LYS A O 1
#